Protein AF-A0AAW1M4C0-F1 (afdb_monomer_lite)

Radius of gyration: 44.55 Å; chains: 1; bounding box: 99×54×135 Å

Secondary structure (DSSP, 8-state):
-----------------PBPTTT--B-SS-EEPTTTS--EE-HHHHHHHHHTT----TTS---HHHHHH-PPP---TTSHHHHHHHHHHHHHHHHHHHHHHHHHHHHHHHHHHHHHHHHHHHHHHHHHHHHTTTS-S-TTTHHHHHHHHHHHHHHH--TTTTT--EEEEEE-TTS-EEEEESSHHHHHHHHHHHHHHHTTT-----PPPP-------S--GGG-S-HHHHHHTT--

Organism: Popillia japonica (NCBI:txid7064)

Foldseek 3Di:
DDDDDDDDDDPPDPCPFQAALQPRDGPPDFQAAPPPSRHGHHPVSVVVCVVVVDPADSVHDHHPVRVVPPDPPDDDPDPPVVVVVVVVVVSVVVVVVVVVVVVVVVVVVVVVVVVVVVVVVVVVVVVVVVCCVVDPDPPVVLVVLLVVVVVVCVVQPDCVVLVFAWDDWDQDPVRDIDTDGPDPVSLVSVQCSCCVRPVVPDHRDDDDDDPDDDDDPPDDVVVPPDPVVVVVVPDD

Structure (mmCIF, N/CA/C/O backbone):
data_AF-A0AAW1M4C0-F1
#
_entry.id   AF-A0AAW1M4C0-F1
#
loop_
_atom_site.group_PDB
_atom_site.id
_atom_site.type_symbol
_atom_site.label_atom_id
_atom_site.label_alt_id
_atom_site.label_comp_id
_atom_site.label_asym_id
_atom_site.label_entity_id
_atom_site.label_seq_id
_atom_site.pdbx_PDB_ins_code
_atom_site.Cartn_x
_atom_site.Cartn_y
_atom_site.Cartn_z
_atom_site.occupancy
_atom_site.B_iso_or_equiv
_atom_site.auth_seq_id
_atom_site.auth_comp_id
_atom_site.auth_asym_id
_atom_site.auth_atom_id
_atom_site.pdbx_PDB_model_num
ATOM 1 N N . MET A 1 1 ? 5.383 38.567 -94.532 1.00 38.31 1 MET A N 1
ATOM 2 C CA . MET A 1 1 ? 5.891 37.368 -95.229 1.00 38.31 1 MET A CA 1
ATOM 3 C C . MET A 1 1 ? 6.617 36.568 -94.164 1.00 38.31 1 MET A C 1
ATOM 5 O O . MET A 1 1 ? 7.569 37.098 -93.614 1.00 38.31 1 MET A O 1
ATOM 9 N N . ALA A 1 2 ? 5.883 35.632 -93.560 1.00 37.16 2 ALA A N 1
ATOM 10 C CA . ALA A 1 2 ? 6.002 34.185 -93.810 1.00 37.16 2 ALA A CA 1
ATOM 11 C C . ALA A 1 2 ? 7.264 33.658 -93.100 1.00 37.16 2 ALA A C 1
ATOM 13 O O . ALA A 1 2 ? 8.363 34.063 -93.455 1.00 37.16 2 ALA A O 1
ATOM 14 N N . ASP A 1 3 ? 7.123 33.115 -91.893 1.00 37.12 3 ASP A N 1
ATOM 15 C CA . ASP A 1 3 ? 6.777 31.716 -91.568 1.00 37.12 3 ASP A CA 1
ATOM 16 C C . ASP A 1 3 ? 7.898 30.709 -91.868 1.00 37.12 3 ASP A C 1
ATOM 18 O O . ASP A 1 3 ? 8.586 30.804 -92.878 1.00 37.12 3 ASP A O 1
ATOM 22 N N . GLU A 1 4 ? 7.962 29.731 -90.956 1.00 39.28 4 GLU A N 1
ATOM 23 C CA . GLU A 1 4 ? 8.577 28.395 -91.042 1.00 39.28 4 GLU A CA 1
ATOM 24 C C . GLU A 1 4 ? 9.890 28.115 -90.269 1.00 39.28 4 GLU A C 1
ATOM 26 O O . GLU A 1 4 ? 11.006 28.234 -90.762 1.00 39.28 4 GLU A O 1
ATOM 31 N N . SER A 1 5 ? 9.669 27.670 -89.018 1.00 40.16 5 SER A N 1
ATOM 32 C CA . SER A 1 5 ? 10.006 26.346 -88.436 1.00 40.16 5 SER A CA 1
ATOM 33 C C . SER A 1 5 ? 11.439 25.787 -88.401 1.00 40.16 5 SER A C 1
ATOM 35 O O . SER A 1 5 ? 12.123 25.669 -89.411 1.00 40.16 5 SER A O 1
ATOM 37 N N . GLY A 1 6 ? 11.800 25.244 -87.225 1.00 33.41 6 GLY A N 1
ATOM 38 C CA . GLY A 1 6 ? 12.870 24.250 -87.070 1.00 33.41 6 GLY A CA 1
ATOM 39 C C . GLY A 1 6 ? 13.240 23.934 -85.613 1.00 33.41 6 GLY A C 1
ATOM 40 O O . GLY A 1 6 ? 14.109 24.586 -85.047 1.00 33.41 6 GLY A O 1
ATOM 41 N N . ASP A 1 7 ? 12.574 22.934 -85.031 1.00 34.38 7 ASP A N 1
ATOM 42 C CA . ASP A 1 7 ? 12.712 22.393 -83.669 1.00 34.38 7 ASP A CA 1
ATOM 43 C C . ASP A 1 7 ? 14.063 21.723 -83.308 1.00 34.38 7 ASP A C 1
ATOM 45 O O . ASP A 1 7 ? 14.797 21.243 -84.168 1.00 34.38 7 ASP A O 1
ATOM 49 N N . SER A 1 8 ? 14.212 21.484 -81.989 1.00 40.19 8 SER A N 1
ATOM 50 C CA . SER A 1 8 ? 14.966 20.395 -81.311 1.00 40.19 8 SER A CA 1
ATOM 51 C C . SER A 1 8 ? 16.438 20.682 -80.945 1.00 40.19 8 SER A C 1
ATOM 53 O O . SER A 1 8 ? 17.212 21.157 -81.756 1.00 40.19 8 SER A O 1
ATOM 55 N N . ALA A 1 9 ? 16.958 20.388 -79.747 1.00 36.62 9 ALA A N 1
ATOM 56 C CA . ALA A 1 9 ? 16.564 19.373 -78.776 1.00 36.62 9 ALA A CA 1
ATOM 57 C C . ALA A 1 9 ? 16.891 19.803 -77.329 1.00 36.62 9 ALA A C 1
ATOM 59 O O . ALA A 1 9 ? 18.050 19.991 -76.952 1.00 36.62 9 ALA A O 1
ATOM 60 N N . GLY A 1 10 ? 15.859 19.888 -76.488 1.00 35.88 10 GLY A N 1
ATOM 61 C CA . GLY A 1 10 ? 16.009 19.834 -75.038 1.00 35.88 10 GLY A CA 1
ATOM 62 C C . GLY A 1 10 ? 16.382 18.410 -74.639 1.00 35.88 10 GLY A C 1
ATOM 63 O O . GLY A 1 10 ? 15.572 17.495 -74.751 1.00 35.88 10 GLY A O 1
ATOM 64 N N . SER A 1 11 ? 17.623 18.214 -74.201 1.00 37.31 11 SER A N 1
ATOM 65 C CA . SER A 1 11 ? 18.083 16.930 -73.682 1.00 37.31 11 SER A CA 1
ATOM 66 C C . SER A 1 11 ? 17.372 16.655 -72.353 1.00 37.31 11 SER A C 1
ATOM 68 O O . SER A 1 11 ? 17.691 17.250 -71.319 1.00 37.31 11 SER A O 1
ATOM 70 N N . ALA A 1 12 ? 16.360 15.787 -72.401 1.00 39.44 12 ALA A N 1
ATOM 71 C CA . ALA A 1 12 ? 15.738 15.188 -71.235 1.00 39.44 12 ALA A CA 1
ATOM 72 C C . ALA A 1 12 ? 16.829 14.461 -70.439 1.00 39.44 12 ALA A C 1
ATOM 74 O O . ALA A 1 12 ? 17.302 13.395 -70.826 1.00 39.44 12 ALA A O 1
ATOM 75 N N . LYS A 1 13 ? 17.281 15.065 -69.335 1.00 44.66 13 LYS A N 1
ATOM 76 C CA . LYS A 1 13 ? 18.098 14.351 -68.357 1.00 44.66 13 LYS A CA 1
ATOM 77 C C . LYS A 1 13 ? 17.192 13.311 -67.720 1.00 44.66 13 LYS A C 1
ATOM 79 O O . LYS A 1 13 ? 16.329 13.675 -66.926 1.00 44.66 13 LYS A O 1
ATOM 84 N N . ASP A 1 14 ? 17.406 12.054 -68.090 1.00 40.38 14 ASP A N 1
ATOM 85 C CA . ASP A 1 14 ? 16.887 10.870 -67.414 1.00 40.38 14 ASP A CA 1
ATOM 86 C C . ASP A 1 14 ? 17.092 11.013 -65.905 1.00 40.38 14 ASP A C 1
ATOM 88 O O . ASP A 1 14 ? 18.151 10.707 -65.349 1.00 40.38 14 ASP A O 1
ATOM 92 N N . ASN A 1 15 ? 16.070 11.518 -65.222 1.00 48.00 15 ASN A N 1
ATOM 93 C CA . ASN A 1 15 ? 16.056 11.633 -63.780 1.00 48.00 15 ASN A CA 1
ATOM 94 C C . ASN A 1 15 ? 15.634 10.262 -63.251 1.00 48.00 15 ASN A C 1
ATOM 96 O O . ASN A 1 15 ? 14.509 10.064 -62.805 1.00 48.00 15 ASN A O 1
ATOM 100 N N . LYS A 1 16 ? 16.525 9.274 -63.394 1.00 57.59 16 LYS A N 1
ATOM 101 C CA . LYS A 1 16 ? 16.379 7.999 -62.696 1.00 57.59 16 LYS A CA 1
ATOM 102 C C . LYS A 1 16 ? 16.459 8.327 -61.215 1.00 57.59 16 LYS A C 1
ATOM 104 O O . LYS A 1 16 ? 17.542 8.636 -60.709 1.00 57.59 16 LYS A O 1
ATOM 109 N N . ASP A 1 17 ? 15.302 8.345 -60.563 1.00 70.69 17 ASP A N 1
ATOM 110 C CA . ASP A 1 17 ? 15.186 8.601 -59.136 1.00 70.69 17 ASP A CA 1
ATOM 111 C C . ASP A 1 17 ? 16.166 7.691 -58.396 1.00 70.69 17 ASP A C 1
ATOM 113 O O . ASP A 1 17 ? 16.067 6.464 -58.427 1.00 70.69 17 ASP A O 1
ATOM 117 N N . LYS A 1 18 ? 17.175 8.299 -57.767 1.00 79.38 18 LYS A N 1
ATOM 118 C CA . LYS A 1 18 ? 18.135 7.551 -56.959 1.00 79.38 18 LYS A CA 1
ATOM 119 C C . LYS A 1 18 ? 17.393 7.045 -55.734 1.00 79.38 18 LYS A C 1
ATOM 121 O O . LYS A 1 18 ? 16.772 7.841 -55.034 1.00 79.38 18 LYS A O 1
ATOM 126 N N . LEU A 1 19 ? 17.454 5.747 -55.474 1.00 86.50 19 LEU A N 1
ATOM 127 C CA . LEU A 1 19 ? 16.880 5.158 -54.271 1.00 86.50 19 LEU A CA 1
ATOM 128 C C . LEU A 1 19 ? 17.917 5.158 -53.146 1.00 86.50 19 LEU A C 1
ATOM 130 O O . LEU A 1 19 ? 19.126 5.155 -53.380 1.00 86.50 19 LEU A O 1
ATOM 134 N N . CYS A 1 20 ? 17.431 5.222 -51.914 1.00 87.62 20 CYS A N 1
ATOM 135 C CA . CYS A 1 20 ? 18.250 5.080 -50.723 1.00 87.62 20 CYS A CA 1
ATOM 136 C C . CYS A 1 20 ? 18.641 3.612 -50.521 1.00 87.62 20 CYS A C 1
ATOM 138 O O . CYS A 1 20 ? 17.761 2.768 -50.400 1.00 87.62 20 CYS A O 1
ATOM 140 N N . ASP A 1 21 ? 19.935 3.327 -50.365 1.00 82.12 21 ASP A N 1
ATOM 141 C CA . ASP A 1 21 ? 20.460 1.963 -50.145 1.00 82.12 21 ASP A CA 1
ATOM 142 C C . ASP A 1 21 ? 19.936 1.279 -48.864 1.00 82.12 21 ASP A C 1
ATOM 144 O O . ASP A 1 21 ? 20.149 0.086 -48.668 1.00 82.12 21 ASP A O 1
ATOM 148 N N . PHE A 1 22 ? 19.314 2.033 -47.953 1.00 85.00 22 PHE A N 1
ATOM 149 C CA . PHE A 1 22 ? 18.865 1.523 -46.656 1.00 85.00 22 PHE A CA 1
ATOM 150 C C . PHE A 1 22 ? 17.355 1.297 -46.578 1.00 85.00 22 PHE A C 1
ATOM 152 O O . PHE A 1 22 ? 16.911 0.343 -45.954 1.00 85.00 22 PHE A O 1
ATOM 159 N N . CYS A 1 23 ? 16.563 2.201 -47.156 1.00 89.38 23 CYS A N 1
ATOM 160 C CA . CYS A 1 23 ? 15.102 2.152 -47.062 1.00 89.38 23 CYS A CA 1
ATOM 161 C C . CYS A 1 23 ? 14.405 2.043 -48.419 1.00 89.38 23 CYS A C 1
ATOM 163 O O . CYS A 1 23 ? 13.184 2.044 -48.452 1.00 89.38 23 CYS A O 1
ATOM 165 N N . GLU A 1 24 ? 15.160 2.014 -49.520 1.00 87.31 24 GLU A N 1
ATOM 166 C CA . GLU A 1 24 ? 14.665 1.863 -50.897 1.00 87.31 24 GLU A CA 1
ATOM 167 C C . GLU A 1 24 ? 13.705 2.973 -51.374 1.00 87.31 24 GLU A C 1
ATOM 169 O O . GLU A 1 24 ? 13.167 2.911 -52.474 1.00 87.31 24 GLU A O 1
ATOM 174 N N . TYR A 1 25 ? 13.540 4.051 -50.599 1.00 89.88 25 TYR A N 1
ATOM 175 C CA . TYR A 1 25 ? 12.752 5.224 -50.987 1.00 89.88 25 TYR A CA 1
ATOM 176 C C . TYR A 1 25 ? 13.561 6.247 -51.794 1.00 89.88 25 TYR A C 1
ATOM 178 O O . TYR A 1 25 ? 14.784 6.353 -51.662 1.00 89.88 25 TYR A O 1
ATOM 186 N N . ILE A 1 26 ? 12.845 7.073 -52.567 1.00 87.62 26 ILE A N 1
ATOM 187 C CA . ILE A 1 26 ? 13.402 8.143 -53.408 1.00 87.62 26 ILE A CA 1
ATOM 188 C C . ILE A 1 26 ? 14.291 9.092 -52.589 1.00 87.62 26 ILE A C 1
ATOM 190 O O . ILE A 1 26 ? 13.917 9.627 -51.537 1.00 87.62 26 ILE A O 1
ATOM 194 N N . LEU A 1 27 ? 15.490 9.342 -53.103 1.00 84.25 27 LEU A N 1
ATOM 195 C CA . LEU A 1 27 ? 16.530 10.133 -52.471 1.00 84.25 27 LEU A CA 1
ATOM 196 C C . LEU A 1 27 ? 16.739 11.446 -53.227 1.00 84.25 27 LEU A C 1
ATOM 198 O O . LEU A 1 27 ? 17.387 11.503 -54.268 1.00 84.25 27 LEU A O 1
ATOM 202 N N . ARG A 1 28 ? 16.219 12.539 -52.655 1.00 80.50 28 ARG A N 1
ATOM 203 C CA . ARG A 1 28 ? 16.419 13.899 -53.193 1.00 80.50 28 ARG A CA 1
ATOM 204 C C . ARG A 1 28 ? 17.776 14.489 -52.802 1.00 80.50 28 ARG A C 1
ATOM 206 O O . ARG A 1 28 ? 18.405 15.183 -53.594 1.00 80.50 28 ARG A O 1
ATOM 213 N N . LYS A 1 29 ? 18.218 14.231 -51.567 1.00 80.31 29 LYS A N 1
ATOM 214 C CA . LYS A 1 29 ? 19.529 14.604 -51.012 1.00 80.31 29 LYS A CA 1
ATOM 215 C C . LYS A 1 29 ? 19.942 13.549 -49.984 1.00 80.31 29 LYS A C 1
ATOM 217 O O . LYS A 1 29 ? 19.110 13.106 -49.193 1.00 80.31 29 LYS A O 1
ATOM 222 N N . GLY A 1 30 ? 21.211 13.161 -49.990 1.00 87.06 30 GLY A N 1
ATOM 223 C CA . GLY A 1 30 ? 21.737 12.129 -49.102 1.00 87.06 30 GLY A CA 1
ATOM 224 C C . GLY A 1 30 ? 23.260 12.120 -49.060 1.00 87.06 30 GLY A C 1
ATOM 225 O O . GLY A 1 30 ? 23.911 12.804 -49.852 1.00 87.06 30 GLY A O 1
ATOM 226 N N . GLN A 1 31 ? 23.809 11.351 -48.124 1.00 88.00 31 GLN A N 1
ATOM 227 C CA . GLN A 1 31 ? 25.244 11.123 -48.014 1.00 88.00 31 GLN A CA 1
ATOM 228 C C . GLN A 1 31 ? 25.667 10.130 -49.099 1.00 88.00 31 GLN A C 1
ATOM 230 O O . GLN A 1 31 ? 25.036 9.084 -49.257 1.00 88.00 31 GLN A O 1
ATOM 235 N N . LYS A 1 32 ? 26.718 10.466 -49.850 1.00 90.31 32 LYS A N 1
ATOM 236 C CA . LYS A 1 32 ? 27.290 9.594 -50.884 1.00 90.31 32 LYS A CA 1
ATOM 237 C C . LYS A 1 32 ? 28.347 8.681 -50.287 1.00 90.31 32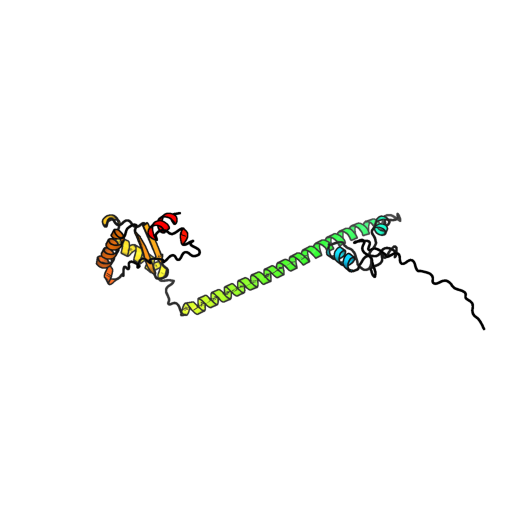 LYS A C 1
ATOM 239 O O . LYS A 1 32 ? 29.041 9.067 -49.347 1.00 90.31 32 LYS A O 1
ATOM 244 N N . CYS A 1 33 ? 28.488 7.495 -50.864 1.00 88.31 33 CYS A N 1
ATOM 245 C CA . CYS A 1 33 ? 29.549 6.575 -50.493 1.00 88.31 33 CYS A CA 1
ATOM 246 C C . CYS A 1 33 ? 30.898 7.204 -50.843 1.00 88.31 33 CYS A C 1
ATOM 248 O O . CYS A 1 33 ? 31.084 7.657 -51.970 1.00 88.31 33 CYS A O 1
ATOM 250 N N . VAL A 1 34 ? 31.840 7.199 -49.900 1.00 89.38 34 VAL A N 1
ATOM 251 C CA . VAL A 1 34 ? 33.175 7.780 -50.117 1.00 89.38 34 VAL A CA 1
ATOM 252 C C . VAL A 1 34 ? 33.965 7.027 -51.192 1.00 89.38 34 VAL A C 1
ATOM 254 O O . VAL A 1 34 ? 34.753 7.640 -51.901 1.00 89.38 34 VAL A O 1
ATOM 257 N N . GLN A 1 35 ? 33.725 5.721 -51.351 1.00 88.69 35 GLN A N 1
ATOM 258 C CA . GLN A 1 35 ? 34.449 4.885 -52.311 1.00 88.69 35 GLN A CA 1
ATOM 259 C C . GLN A 1 35 ? 33.909 5.015 -53.740 1.00 88.69 35 GLN A C 1
ATOM 261 O O . GLN A 1 35 ? 34.675 5.279 -54.659 1.00 88.69 35 GLN A O 1
ATOM 266 N N . CYS A 1 36 ? 32.606 4.799 -53.955 1.00 86.38 36 CYS A N 1
ATOM 267 C CA . CYS A 1 36 ? 32.050 4.800 -55.311 1.00 86.38 36 CYS A CA 1
ATOM 268 C C . CYS A 1 36 ? 31.420 6.133 -55.716 1.00 86.38 36 CYS A C 1
ATOM 270 O O . CYS A 1 36 ? 31.232 6.370 -56.902 1.00 86.38 36 CYS A O 1
ATOM 272 N N . GLY A 1 37 ? 31.013 6.987 -54.771 1.00 85.81 37 GLY A N 1
ATOM 273 C CA . GLY A 1 37 ? 30.284 8.232 -55.053 1.00 85.81 37 GLY A CA 1
ATOM 274 C C . GLY A 1 37 ? 28.896 8.057 -55.696 1.00 85.81 37 GLY A C 1
ATOM 275 O O . GLY A 1 37 ? 28.173 9.045 -55.862 1.00 85.81 37 GLY A O 1
ATOM 276 N N . VAL A 1 38 ? 28.515 6.825 -56.051 1.00 82.31 38 VAL A N 1
ATOM 277 C CA . VAL A 1 38 ? 27.274 6.477 -56.756 1.00 82.31 38 VAL A CA 1
ATOM 278 C C . VAL A 1 38 ? 26.150 6.207 -55.762 1.00 82.31 38 VAL A C 1
ATOM 280 O O . VAL A 1 38 ? 25.099 6.850 -55.834 1.00 82.31 38 VAL A O 1
ATOM 283 N N . ASN A 1 39 ? 26.390 5.310 -54.808 1.00 84.75 39 ASN A N 1
ATOM 284 C CA . ASN A 1 39 ? 25.391 4.909 -53.825 1.00 84.75 39 ASN A CA 1
ATOM 285 C C . ASN A 1 39 ? 25.150 6.012 -52.796 1.00 84.75 39 ASN A C 1
ATOM 287 O O . ASN A 1 39 ? 26.081 6.717 -52.388 1.00 84.75 39 ASN A O 1
ATOM 291 N N . CYS A 1 40 ? 23.891 6.153 -52.383 1.00 88.56 40 CYS A N 1
ATOM 292 C CA . CYS A 1 40 ? 23.438 7.237 -51.523 1.00 88.56 40 CYS A CA 1
ATOM 293 C C . CYS A 1 40 ? 22.505 6.724 -50.422 1.00 88.56 40 CYS A C 1
ATOM 295 O O . CYS A 1 40 ? 21.688 5.834 -50.644 1.00 88.56 40 CYS A O 1
ATOM 297 N N . ILE A 1 41 ? 22.579 7.348 -49.249 1.00 89.88 41 ILE A N 1
ATOM 298 C CA . ILE A 1 41 ? 21.692 7.071 -48.114 1.00 89.88 41 ILE A CA 1
ATOM 299 C C . ILE A 1 41 ? 21.094 8.376 -47.579 1.00 89.88 41 ILE A C 1
ATOM 301 O O . ILE A 1 41 ? 21.756 9.420 -47.577 1.00 89.88 41 ILE A O 1
ATOM 305 N N . HIS A 1 42 ? 19.833 8.368 -47.131 1.00 92.44 42 HIS A N 1
ATOM 306 C CA . HIS A 1 42 ? 19.269 9.545 -46.462 1.00 92.44 42 HIS A CA 1
ATOM 307 C C . HIS A 1 42 ? 20.056 9.838 -45.186 1.00 92.44 42 HIS A C 1
ATOM 309 O O . HIS A 1 42 ? 20.395 8.920 -44.442 1.00 92.44 42 HIS A O 1
ATOM 315 N N . ALA A 1 43 ? 20.252 11.119 -44.867 1.00 89.06 43 ALA A N 1
ATOM 316 C CA . ALA A 1 43 ? 20.882 11.511 -43.605 1.00 89.06 43 ALA A CA 1
ATOM 317 C C . ALA A 1 43 ? 20.166 10.882 -42.395 1.00 89.06 43 ALA A C 1
ATOM 319 O O . ALA A 1 43 ? 20.811 10.354 -41.505 1.00 89.06 43 ALA A O 1
ATOM 320 N N . LYS A 1 44 ? 18.826 10.825 -42.407 1.00 90.19 44 LYS A N 1
ATOM 321 C CA . LYS A 1 44 ? 18.048 10.179 -41.336 1.00 90.19 44 LYS A CA 1
ATOM 322 C C . LYS A 1 44 ? 18.292 8.669 -41.228 1.00 90.19 44 LYS A C 1
ATOM 324 O O . LYS A 1 44 ? 18.343 8.155 -40.117 1.00 90.19 44 LYS A O 1
ATOM 329 N N . CYS A 1 45 ? 18.446 7.968 -42.351 1.00 89.69 45 CYS A N 1
ATOM 330 C CA . CYS A 1 45 ? 18.737 6.532 -42.358 1.00 89.69 45 CYS A CA 1
ATOM 331 C C . CYS A 1 45 ? 20.159 6.256 -41.858 1.00 89.69 45 CYS A C 1
ATOM 333 O O . CYS A 1 45 ? 20.358 5.345 -41.061 1.00 89.69 45 CYS A O 1
ATOM 335 N N . LEU A 1 46 ? 21.125 7.092 -42.251 1.00 87.06 46 LEU A N 1
ATOM 336 C CA . LEU A 1 46 ? 22.485 7.040 -41.717 1.00 87.06 46 LEU A CA 1
ATOM 337 C C . LEU A 1 46 ? 22.494 7.292 -40.201 1.00 87.06 46 LEU A C 1
ATOM 339 O O . LEU A 1 46 ? 23.115 6.546 -39.455 1.00 87.06 46 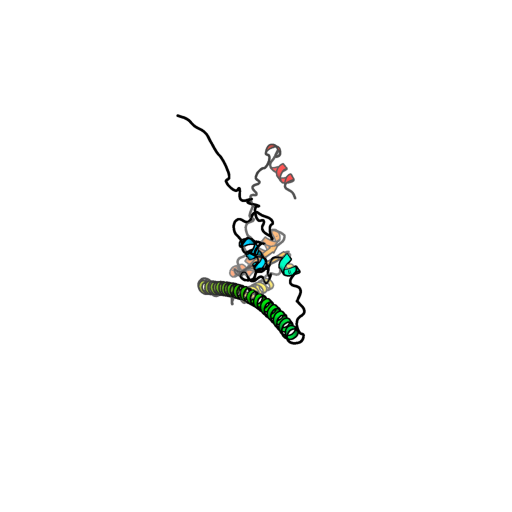LEU A O 1
ATOM 343 N N . ASP A 1 47 ? 21.745 8.287 -39.730 1.00 86.81 47 ASP A N 1
ATOM 344 C CA . ASP A 1 47 ? 21.634 8.623 -38.308 1.00 86.81 47 ASP A CA 1
ATOM 345 C C . ASP A 1 47 ? 20.995 7.500 -37.491 1.00 86.81 47 ASP A C 1
ATOM 347 O O . ASP A 1 47 ? 21.440 7.218 -36.378 1.00 86.81 47 ASP A O 1
ATOM 351 N N . ALA A 1 48 ? 19.962 6.857 -38.037 1.00 86.69 48 ALA A N 1
ATOM 352 C CA . ALA A 1 48 ? 19.333 5.696 -37.424 1.00 86.69 48 ALA A CA 1
ATOM 353 C C . ALA A 1 48 ? 20.314 4.520 -37.336 1.00 86.69 48 ALA A C 1
ATOM 355 O O . ALA A 1 48 ? 20.424 3.905 -36.279 1.00 86.69 48 ALA A O 1
ATOM 356 N N . ALA A 1 49 ? 21.084 4.261 -38.398 1.00 82.06 49 ALA A N 1
ATOM 357 C CA . ALA A 1 49 ? 22.096 3.210 -38.406 1.00 82.06 49 ALA A CA 1
ATOM 358 C C . ALA A 1 49 ? 23.209 3.465 -37.373 1.00 82.06 49 ALA A C 1
ATOM 360 O O . ALA A 1 49 ? 23.591 2.536 -36.664 1.00 82.06 49 ALA A O 1
ATOM 361 N N . VAL A 1 50 ? 23.672 4.715 -37.236 1.00 82.69 50 VAL A N 1
ATOM 362 C CA . VAL A 1 50 ? 24.661 5.122 -36.219 1.00 82.69 50 VAL A CA 1
ATOM 363 C C . VAL A 1 50 ? 24.097 4.971 -34.802 1.00 82.69 50 VAL A C 1
ATOM 365 O O . VAL A 1 50 ? 24.772 4.450 -33.918 1.00 82.69 50 VAL A O 1
ATOM 368 N N . LYS A 1 51 ? 22.844 5.388 -34.571 1.00 82.50 51 LYS A N 1
ATOM 369 C CA . LYS A 1 51 ? 22.175 5.242 -33.264 1.00 82.50 51 LYS A CA 1
ATOM 370 C C . LYS A 1 51 ? 21.918 3.786 -32.884 1.00 82.50 51 LYS A C 1
ATOM 372 O O . LYS A 1 51 ? 21.948 3.470 -31.701 1.00 82.50 51 LYS A O 1
ATOM 377 N N . ALA A 1 52 ? 21.694 2.914 -33.865 1.00 79.12 52 ALA A N 1
ATOM 378 C CA . ALA A 1 52 ? 21.516 1.477 -33.666 1.00 79.12 52 ALA A CA 1
ATOM 379 C C . ALA A 1 52 ? 22.824 0.736 -33.315 1.00 79.12 52 ALA A C 1
ATOM 381 O O . ALA A 1 52 ? 22.826 -0.488 -33.243 1.00 79.12 52 ALA A O 1
ATOM 382 N N . GLY A 1 53 ? 23.934 1.454 -33.101 1.00 66.19 53 GLY A N 1
ATOM 383 C CA . GLY A 1 53 ? 25.203 0.869 -32.671 1.00 66.19 53 GLY A CA 1
ATOM 384 C C . GLY A 1 53 ? 26.094 0.383 -33.813 1.00 66.19 53 GLY A C 1
ATOM 385 O O . GLY A 1 53 ? 27.146 -0.194 -33.546 1.00 66.19 53 GLY A O 1
ATOM 386 N N . ASN A 1 54 ? 25.737 0.643 -35.077 1.00 67.62 54 ASN A N 1
ATOM 387 C CA . ASN A 1 54 ? 26.676 0.409 -36.168 1.00 67.62 54 ASN A CA 1
ATOM 388 C C . ASN A 1 54 ? 27.789 1.462 -36.084 1.00 67.62 54 ASN A C 1
ATOM 390 O O . ASN A 1 54 ? 27.512 2.664 -36.088 1.00 67.62 54 ASN A O 1
ATOM 394 N N . VAL A 1 55 ? 29.047 1.016 -36.024 1.00 63.38 55 VAL A N 1
ATOM 395 C CA . VAL A 1 55 ? 30.247 1.872 -36.002 1.00 63.38 55 VAL A CA 1
ATOM 396 C C . VAL A 1 55 ? 30.461 2.482 -37.392 1.00 63.38 55 VAL A C 1
ATOM 398 O O . VAL A 1 55 ? 31.370 2.125 -38.132 1.00 63.38 55 VAL A O 1
ATOM 401 N N . ILE A 1 56 ? 29.562 3.376 -37.790 1.00 76.94 56 ILE A N 1
ATOM 402 C CA . ILE A 1 56 ? 29.603 4.059 -39.078 1.00 76.94 56 ILE A CA 1
ATOM 403 C C . ILE A 1 56 ? 30.013 5.506 -38.817 1.00 76.94 56 ILE A C 1
ATOM 405 O O . ILE A 1 56 ? 29.245 6.294 -38.267 1.00 76.94 56 ILE A O 1
ATOM 409 N N . ASP A 1 57 ? 31.223 5.881 -39.228 1.00 77.88 57 ASP A N 1
ATOM 410 C CA . ASP A 1 57 ? 31.607 7.291 -39.254 1.00 77.88 57 ASP A CA 1
ATOM 411 C C . ASP A 1 57 ? 30.872 7.988 -40.407 1.00 77.88 57 ASP A C 1
ATOM 413 O O . ASP A 1 57 ? 30.988 7.595 -41.573 1.00 77.88 57 ASP A O 1
ATOM 417 N N . ARG A 1 58 ? 30.126 9.053 -40.090 1.00 77.75 58 ARG A N 1
ATOM 418 C CA . ARG A 1 58 ? 29.393 9.855 -41.081 1.00 77.75 58 ARG A CA 1
ATOM 419 C C . ARG A 1 58 ? 30.297 10.371 -42.201 1.00 77.75 58 ARG A C 1
ATOM 421 O O . ARG A 1 58 ? 29.831 10.503 -43.331 1.00 77.75 58 ARG A O 1
ATOM 428 N N . LYS A 1 59 ? 31.562 10.677 -41.897 1.00 79.88 59 LYS A N 1
ATOM 429 C CA . LYS A 1 59 ? 32.530 11.201 -42.870 1.00 79.88 59 LYS A CA 1
ATOM 430 C C . LYS A 1 59 ? 33.084 10.119 -43.793 1.00 79.88 59 LYS A C 1
ATOM 432 O O . LYS A 1 59 ? 33.474 10.445 -44.908 1.00 79.88 59 LYS A O 1
ATOM 437 N N . PHE A 1 60 ? 33.077 8.859 -43.360 1.00 83.94 60 PHE A N 1
ATOM 438 C CA . PHE A 1 60 ? 33.711 7.738 -44.063 1.00 83.94 60 PHE A CA 1
ATOM 439 C C . PHE A 1 60 ? 32.726 6.629 -44.450 1.00 83.94 60 PHE A C 1
ATOM 441 O O . PHE A 1 60 ? 33.118 5.476 -44.622 1.00 83.94 60 PHE A O 1
ATOM 448 N N . TRP A 1 61 ? 31.442 6.959 -44.609 1.00 87.50 61 TRP A N 1
ATOM 449 C CA . TRP A 1 61 ? 30.430 5.972 -44.979 1.00 87.50 61 TRP A CA 1
ATOM 450 C C . TRP A 1 61 ? 30.751 5.287 -46.323 1.00 87.50 61 TRP A C 1
ATOM 452 O O . TRP A 1 61 ? 30.967 5.941 -47.352 1.00 87.50 61 TRP A O 1
ATOM 462 N N . LYS A 1 62 ? 30.737 3.948 -46.319 1.00 87.69 62 LYS A N 1
ATOM 463 C CA . LYS A 1 62 ? 30.867 3.087 -47.502 1.00 87.69 62 LYS A CA 1
ATOM 464 C C . LYS A 1 62 ? 29.569 2.304 -47.721 1.00 87.69 62 LYS A C 1
ATOM 466 O O . LYS A 1 62 ? 28.942 1.875 -46.756 1.00 87.69 62 LYS A O 1
ATOM 471 N N . CYS A 1 63 ? 29.152 2.123 -48.975 1.00 86.75 63 CYS A N 1
ATOM 472 C CA . CYS A 1 63 ? 27.980 1.305 -49.285 1.00 86.75 63 CYS A CA 1
ATOM 473 C C . CYS A 1 63 ? 28.293 -0.190 -49.138 1.00 86.75 63 CYS A C 1
ATOM 475 O O . CYS A 1 63 ? 29.456 -0.598 -49.160 1.00 86.75 63 CYS A O 1
ATOM 477 N N . LYS A 1 64 ? 27.245 -1.017 -49.039 1.00 82.69 64 LYS A N 1
ATOM 478 C CA . LYS A 1 64 ? 27.367 -2.468 -48.826 1.00 82.69 64 LYS A CA 1
ATOM 479 C C . LYS A 1 64 ? 28.239 -3.150 -49.886 1.00 82.69 64 LYS A C 1
ATOM 481 O O . LYS A 1 64 ? 29.074 -3.976 -49.538 1.00 82.69 64 LYS A O 1
ATOM 486 N N . ALA A 1 65 ? 28.092 -2.761 -51.154 1.00 83.62 65 ALA A N 1
ATOM 487 C CA . ALA A 1 65 ? 28.901 -3.294 -52.250 1.00 83.62 65 ALA A CA 1
ATOM 488 C C . ALA A 1 65 ? 30.389 -2.948 -52.084 1.00 83.62 65 ALA A C 1
ATOM 490 O O . ALA A 1 65 ? 31.232 -3.831 -52.170 1.00 83.62 65 ALA A O 1
ATOM 491 N N . CYS A 1 66 ? 30.710 -1.688 -51.767 1.00 84.50 66 CYS A N 1
ATOM 492 C CA . CYS A 1 66 ? 32.093 -1.255 -51.568 1.00 84.50 66 CYS A CA 1
ATOM 493 C C . CYS A 1 66 ? 32.751 -1.865 -50.326 1.00 84.50 66 CYS A C 1
ATOM 495 O O . CYS A 1 66 ? 33.964 -2.047 -50.334 1.00 84.50 66 CYS A O 1
ATOM 497 N N . ILE A 1 67 ? 31.974 -2.165 -49.280 1.00 81.62 67 ILE A N 1
ATOM 498 C CA . ILE A 1 67 ? 32.454 -2.897 -48.098 1.00 81.62 67 ILE A CA 1
ATOM 499 C C . ILE A 1 67 ? 32.757 -4.354 -48.467 1.00 81.62 67 ILE A C 1
ATOM 501 O O . ILE A 1 67 ? 33.797 -4.878 -48.086 1.00 81.62 67 ILE A O 1
ATOM 505 N N . ALA A 1 68 ? 31.882 -4.998 -49.244 1.00 79.88 68 ALA A N 1
ATOM 506 C CA . ALA A 1 68 ? 32.070 -6.385 -49.663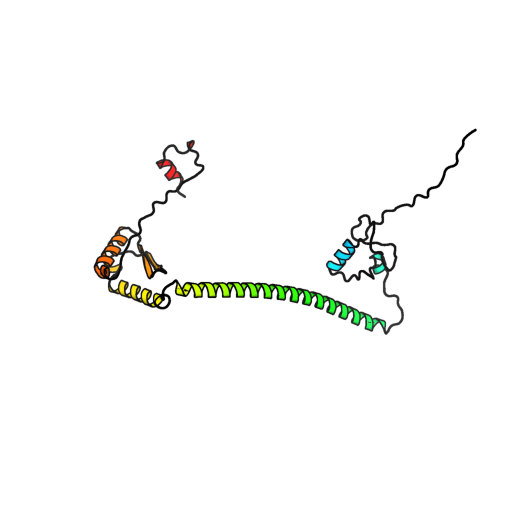 1.00 79.88 68 ALA A CA 1
ATOM 507 C C . ALA A 1 68 ? 33.261 -6.568 -50.621 1.00 79.88 68 ALA A C 1
ATOM 509 O O . ALA A 1 68 ? 33.898 -7.615 -50.614 1.00 79.88 68 ALA A O 1
ATOM 510 N N . THR A 1 69 ? 33.578 -5.558 -51.437 1.00 76.62 69 THR A N 1
ATOM 511 C CA . THR A 1 69 ? 34.727 -5.595 -52.357 1.00 76.62 69 THR A CA 1
ATOM 512 C C . THR A 1 69 ? 36.034 -5.133 -51.725 1.00 76.62 69 THR A C 1
ATOM 514 O O . THR A 1 69 ? 37.093 -5.372 -52.296 1.00 76.62 69 THR A O 1
ATOM 517 N N . SER A 1 70 ? 35.994 -4.467 -50.568 1.00 65.50 70 SER A N 1
ATOM 518 C CA . SER A 1 70 ? 37.202 -4.177 -49.795 1.00 65.50 70 SER A CA 1
ATOM 519 C C . SER A 1 70 ? 37.626 -5.416 -49.006 1.00 65.50 70 SER A C 1
ATOM 521 O O . SER A 1 70 ? 37.576 -5.418 -47.780 1.00 65.50 70 SER A O 1
ATOM 523 N N . SER A 1 71 ? 38.009 -6.476 -49.718 1.00 49.88 71 SER A N 1
ATOM 524 C CA . SER A 1 71 ? 38.885 -7.502 -49.150 1.00 49.88 71 SER A CA 1
ATOM 525 C C . SER A 1 71 ? 40.297 -6.913 -49.020 1.00 49.88 71 SER A C 1
ATOM 527 O O . SER A 1 71 ? 40.646 -6.032 -49.816 1.00 49.88 71 SER A O 1
ATOM 529 N N . PRO A 1 72 ? 41.117 -7.344 -48.045 1.00 50.50 72 PRO A N 1
ATOM 530 C CA . PRO A 1 72 ? 42.473 -6.836 -47.892 1.00 50.50 72 PRO A CA 1
ATOM 531 C C . PRO A 1 72 ? 43.268 -7.199 -49.148 1.00 50.50 72 PRO A C 1
ATOM 533 O O . PRO A 1 72 ? 43.422 -8.378 -49.461 1.00 50.50 72 PRO A O 1
ATOM 536 N N . LEU A 1 73 ? 43.737 -6.198 -49.897 1.00 44.31 73 LEU A N 1
ATOM 537 C CA . LEU A 1 73 ? 44.761 -6.447 -50.903 1.00 44.31 73 LEU A CA 1
ATOM 538 C C . LEU A 1 73 ? 46.012 -6.944 -50.173 1.00 44.31 73 LEU A C 1
ATOM 540 O O . LEU A 1 73 ? 46.507 -6.284 -49.261 1.00 44.31 73 LEU A O 1
ATOM 544 N N . GLU A 1 74 ? 46.506 -8.099 -50.602 1.00 50.12 74 GLU A N 1
ATOM 545 C CA . GLU A 1 74 ? 47.831 -8.613 -50.290 1.00 50.12 74 GLU A CA 1
ATOM 546 C C . GLU A 1 74 ? 48.895 -7.548 -50.614 1.00 50.12 74 GLU A C 1
ATOM 548 O O . GLU A 1 74 ? 49.164 -7.252 -51.778 1.00 50.12 74 GLU A O 1
ATOM 553 N N . SER A 1 75 ? 49.524 -6.964 -49.593 1.00 43.56 75 SER A N 1
ATOM 554 C CA . SER A 1 75 ? 50.838 -6.332 -49.737 1.00 43.56 75 SER A CA 1
ATOM 555 C C . SER A 1 75 ? 51.602 -6.399 -48.415 1.00 43.56 75 SER A C 1
ATOM 557 O O . SER A 1 75 ? 51.184 -5.795 -47.430 1.00 43.56 75 SER A O 1
ATOM 559 N N . SER A 1 76 ? 52.707 -7.150 -48.434 1.00 41.16 76 SER A N 1
ATOM 560 C CA . SER A 1 76 ? 53.781 -7.230 -47.429 1.00 41.16 76 SER A CA 1
ATOM 561 C C . SER A 1 76 ? 53.351 -7.405 -45.963 1.00 41.16 76 SER A C 1
ATOM 563 O O . SER A 1 76 ? 53.198 -6.450 -45.206 1.00 41.16 76 SER A O 1
ATOM 565 N N . THR A 1 77 ? 53.256 -8.675 -45.570 1.00 49.12 77 THR A N 1
ATOM 566 C CA . THR A 1 77 ? 53.481 -9.209 -44.216 1.00 49.12 77 THR A CA 1
ATOM 567 C C . THR A 1 77 ? 54.771 -8.599 -43.645 1.00 49.12 77 THR A C 1
ATOM 569 O O . THR A 1 77 ? 55.829 -8.799 -44.229 1.00 49.12 77 THR A O 1
ATOM 572 N N . GLU A 1 78 ? 54.760 -7.709 -42.654 1.00 45.97 78 GLU A N 1
ATOM 573 C CA . GLU A 1 78 ? 54.663 -8.030 -41.219 1.00 45.97 78 GLU A CA 1
ATOM 574 C C . GLU A 1 78 ? 54.065 -6.870 -40.384 1.00 45.97 78 GLU A C 1
ATOM 576 O O . GLU A 1 78 ? 53.794 -7.039 -39.200 1.00 45.97 78 GLU A O 1
ATOM 581 N N . GLU A 1 79 ? 53.791 -5.704 -40.981 1.00 47.62 79 GLU A N 1
ATOM 582 C CA . GLU A 1 79 ? 53.280 -4.529 -40.246 1.00 47.62 79 GLU A CA 1
ATOM 583 C C . GLU A 1 79 ? 51.743 -4.478 -40.146 1.00 47.62 79 GLU A C 1
ATOM 585 O O . GLU A 1 79 ? 51.200 -3.809 -39.270 1.00 47.62 79 GLU A O 1
ATOM 590 N N . ALA A 1 80 ? 51.014 -5.204 -41.001 1.00 44.44 80 ALA A N 1
ATOM 591 C CA . ALA A 1 80 ? 49.548 -5.148 -41.043 1.00 44.44 80 ALA A CA 1
ATOM 592 C C . ALA A 1 80 ? 48.857 -5.936 -39.911 1.00 44.44 80 ALA A C 1
ATOM 594 O O . ALA A 1 80 ? 47.770 -5.553 -39.478 1.00 44.44 80 ALA A O 1
ATOM 595 N N . THR A 1 81 ? 49.479 -7.002 -39.399 1.00 43.91 81 THR A N 1
ATOM 596 C CA . THR A 1 81 ? 48.914 -7.819 -38.309 1.00 43.91 81 THR A CA 1
ATOM 597 C C . THR A 1 81 ? 48.906 -7.053 -36.985 1.00 43.91 81 THR A C 1
ATOM 599 O O . THR A 1 81 ? 47.943 -7.136 -36.235 1.00 43.91 81 THR A O 1
ATOM 602 N N . ILE A 1 82 ? 49.920 -6.211 -36.750 1.00 47.28 82 ILE A N 1
ATOM 603 C CA . ILE A 1 82 ? 50.024 -5.384 -35.537 1.00 47.28 82 ILE A CA 1
ATOM 604 C C . ILE A 1 82 ? 48.918 -4.318 -35.495 1.00 47.28 82 ILE A C 1
ATOM 606 O O . ILE A 1 82 ? 48.483 -3.941 -34.418 1.00 47.28 82 ILE A O 1
ATOM 610 N N . VAL A 1 83 ? 48.426 -3.839 -36.645 1.00 48.72 83 VAL A N 1
ATOM 611 C CA . VAL A 1 83 ? 47.412 -2.768 -36.699 1.00 48.72 83 VAL A CA 1
ATOM 612 C C . VAL A 1 83 ? 45.983 -3.299 -36.531 1.00 48.72 83 VAL A C 1
ATOM 614 O O . VAL A 1 83 ? 45.122 -2.565 -36.047 1.00 48.72 83 VAL A O 1
ATOM 617 N N . LEU A 1 84 ? 45.708 -4.548 -36.923 1.00 46.72 84 LEU A N 1
ATOM 618 C CA . LEU A 1 84 ? 44.368 -5.139 -36.819 1.00 46.72 84 LEU A CA 1
ATOM 619 C C . LEU A 1 84 ? 44.008 -5.510 -35.375 1.00 46.72 84 LEU A C 1
ATOM 621 O O . LEU A 1 84 ? 42.933 -5.108 -34.928 1.00 46.72 84 LEU A O 1
ATOM 625 N N . ASP A 1 85 ? 44.924 -6.139 -34.633 1.00 46.28 85 ASP A N 1
ATOM 626 C CA . ASP A 1 85 ? 44.732 -6.434 -33.201 1.00 46.28 85 ASP A CA 1
ATOM 627 C C . ASP A 1 85 ? 44.528 -5.126 -32.404 1.00 46.28 85 ASP A C 1
ATOM 629 O O . ASP A 1 85 ? 43.581 -4.970 -31.633 1.00 46.28 85 ASP A O 1
ATOM 633 N N . ASP A 1 86 ? 45.316 -4.097 -32.728 1.00 51.00 86 ASP A N 1
ATOM 634 C CA . ASP A 1 86 ? 45.225 -2.752 -32.151 1.00 51.00 86 ASP A CA 1
ATOM 635 C C . ASP A 1 86 ? 43.910 -2.011 -32.466 1.00 51.00 86 ASP A C 1
ATOM 637 O O . ASP A 1 86 ? 43.556 -1.040 -31.784 1.00 51.00 86 ASP A O 1
ATOM 641 N N . MET A 1 87 ? 43.229 -2.362 -33.562 1.00 53.38 87 MET A N 1
ATOM 642 C CA . MET A 1 87 ? 41.943 -1.774 -33.955 1.00 53.38 87 MET A CA 1
ATOM 643 C C . MET A 1 87 ? 40.757 -2.519 -33.344 1.00 53.38 87 MET A C 1
ATOM 645 O O . MET A 1 87 ? 39.758 -1.867 -33.019 1.00 53.38 87 MET A O 1
ATOM 649 N N . GLU A 1 88 ? 40.860 -3.836 -33.175 1.00 55.53 88 GLU A N 1
ATOM 650 C CA . GLU A 1 88 ? 39.849 -4.661 -32.511 1.00 55.53 88 GLU A CA 1
ATOM 651 C C . GLU A 1 88 ? 39.784 -4.322 -31.012 1.00 55.53 88 GLU A C 1
ATOM 653 O O . GLU A 1 88 ? 38.714 -3.955 -30.517 1.00 55.53 88 GLU A O 1
ATOM 658 N N . ASP A 1 89 ? 40.941 -4.192 -30.354 1.00 59.56 89 ASP A N 1
ATOM 659 C CA . ASP A 1 89 ? 41.048 -3.723 -28.965 1.00 59.56 89 ASP A CA 1
ATOM 660 C C . ASP A 1 89 ? 40.472 -2.308 -28.782 1.00 59.56 89 ASP A C 1
ATOM 662 O O . ASP A 1 89 ? 39.715 -2.020 -27.849 1.00 59.56 89 ASP A O 1
ATOM 666 N N . LYS A 1 90 ? 40.747 -1.389 -29.718 1.00 63.97 90 LYS A N 1
ATOM 667 C CA . LYS A 1 90 ? 40.161 -0.033 -29.694 1.00 63.97 90 LYS A CA 1
ATOM 668 C C . LYS A 1 90 ? 38.648 -0.045 -29.931 1.00 63.97 90 LYS A C 1
ATOM 670 O O . LYS A 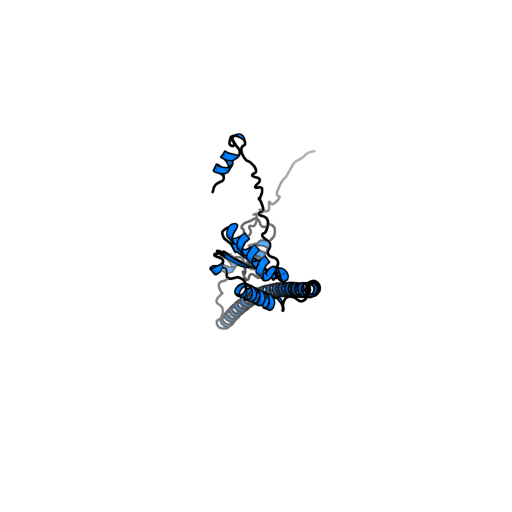1 90 ? 37.966 0.889 -29.494 1.00 63.97 90 LYS A O 1
ATOM 675 N N . CYS A 1 91 ? 38.111 -1.043 -30.633 1.00 66.50 91 CYS A N 1
ATOM 676 C CA . CYS A 1 91 ? 36.675 -1.202 -30.851 1.00 66.50 91 CYS A CA 1
ATOM 677 C C . CYS A 1 91 ? 35.976 -1.675 -29.571 1.00 66.50 91 CYS A C 1
ATOM 679 O O . CYS A 1 91 ? 34.963 -1.087 -29.173 1.00 66.50 91 CYS A O 1
ATOM 681 N N . ASP A 1 92 ? 36.558 -2.653 -28.882 1.00 75.62 92 ASP A N 1
ATOM 682 C CA . ASP A 1 92 ? 36.011 -3.182 -27.636 1.00 75.62 92 ASP A CA 1
ATOM 683 C C . ASP A 1 92 ? 36.090 -2.160 -26.498 1.00 75.62 92 ASP A C 1
ATOM 685 O O . ASP A 1 92 ? 35.078 -1.906 -25.839 1.00 75.62 92 ASP A O 1
ATOM 689 N N . VAL A 1 93 ? 37.201 -1.424 -26.376 1.00 77.31 93 VAL A N 1
ATOM 690 C CA . VAL A 1 93 ? 37.321 -0.302 -25.424 1.00 77.31 93 VAL A CA 1
ATOM 691 C C . VAL A 1 93 ? 36.284 0.793 -25.703 1.00 77.31 93 VAL A C 1
ATOM 693 O O . VAL A 1 93 ? 35.744 1.413 -24.780 1.00 77.31 93 VAL A O 1
ATOM 696 N N . ARG A 1 94 ? 35.958 1.064 -26.976 1.00 77.31 94 ARG A N 1
ATOM 697 C CA . ARG A 1 94 ? 34.897 2.025 -27.331 1.00 77.31 94 ARG A CA 1
ATOM 698 C C . ARG A 1 94 ? 33.516 1.508 -26.947 1.00 77.31 94 ARG A C 1
ATOM 700 O O . ARG A 1 94 ? 32.718 2.290 -26.427 1.00 77.31 94 ARG A O 1
ATOM 707 N N . ARG A 1 95 ? 33.228 0.227 -27.189 1.00 79.81 95 ARG A N 1
ATOM 708 C CA . ARG A 1 95 ? 31.956 -0.404 -26.808 1.00 79.81 95 ARG A CA 1
ATOM 709 C C . ARG A 1 95 ? 31.776 -0.373 -25.292 1.00 79.81 95 ARG A C 1
ATOM 711 O O . ARG A 1 95 ? 30.728 0.059 -24.815 1.00 79.81 95 ARG A O 1
ATOM 718 N N . GLU A 1 96 ? 32.813 -0.735 -24.546 1.00 86.81 96 GLU A N 1
ATOM 719 C CA . GLU A 1 96 ? 32.828 -0.677 -23.087 1.00 86.81 96 GLU A CA 1
ATOM 720 C C . GLU A 1 96 ? 32.608 0.752 -22.574 1.00 86.81 96 GLU A C 1
ATOM 722 O O . GLU A 1 96 ? 31.739 0.980 -21.735 1.00 86.81 96 GLU A O 1
ATOM 727 N N . ASN A 1 97 ? 33.275 1.753 -23.158 1.00 83.44 97 ASN A N 1
ATOM 728 C CA . ASN A 1 97 ? 33.046 3.161 -22.821 1.00 83.44 97 ASN A CA 1
ATOM 729 C C . ASN A 1 97 ? 31.590 3.609 -23.031 1.00 83.44 97 ASN A C 1
ATOM 731 O O . ASN A 1 97 ? 31.067 4.412 -22.256 1.00 83.44 97 ASN A O 1
ATOM 735 N N . VAL A 1 98 ? 30.921 3.125 -24.082 1.00 89.31 98 VAL A N 1
ATOM 736 C CA . VAL A 1 98 ? 29.501 3.425 -24.328 1.00 89.31 98 VAL A CA 1
ATOM 737 C C . VAL A 1 98 ? 28.609 2.762 -23.275 1.00 89.31 98 VAL A C 1
ATOM 739 O O . VAL A 1 98 ? 27.683 3.405 -22.766 1.00 89.31 98 VAL A O 1
ATOM 742 N N . MET A 1 99 ? 28.901 1.514 -22.899 1.00 90.88 99 MET A N 1
ATOM 743 C CA . MET A 1 99 ? 28.174 0.822 -21.830 1.00 90.88 99 MET A CA 1
ATOM 744 C C . MET A 1 99 ? 28.359 1.526 -20.484 1.00 90.88 99 MET A C 1
ATOM 746 O O . MET A 1 99 ? 27.370 1.849 -19.827 1.00 90.88 99 MET A O 1
ATOM 750 N N . LEU A 1 100 ? 29.597 1.869 -20.121 1.00 94.06 100 LEU A N 1
ATOM 751 C CA . LEU A 1 100 ? 29.916 2.585 -18.885 1.00 94.06 100 LEU A CA 1
ATOM 752 C C . LEU A 1 100 ? 29.231 3.953 -18.828 1.00 94.06 100 LEU A C 1
ATOM 754 O O . LEU A 1 100 ? 28.649 4.306 -17.807 1.00 94.06 100 LEU A O 1
ATOM 758 N N . LYS A 1 101 ? 29.203 4.709 -19.933 1.00 92.44 101 LYS A N 1
ATOM 759 C CA . LYS A 1 101 ? 28.455 5.978 -20.003 1.00 92.44 101 LYS A CA 1
ATOM 760 C C . LYS A 1 101 ? 26.957 5.784 -19.778 1.00 92.44 101 LYS A C 1
ATOM 762 O O . LYS A 1 101 ? 26.336 6.586 -19.081 1.00 92.44 101 LYS A O 1
ATOM 767 N N . THR A 1 102 ? 26.383 4.723 -20.340 1.00 93.12 102 THR A N 1
ATOM 768 C CA . THR A 1 102 ? 24.974 4.368 -20.115 1.00 93.12 102 THR A CA 1
ATOM 769 C C . THR A 1 102 ? 24.726 4.029 -18.646 1.00 93.12 102 THR A C 1
ATOM 771 O O . THR A 1 102 ? 23.784 4.548 -18.048 1.00 93.12 102 THR A O 1
ATOM 774 N N . GLN A 1 103 ? 25.602 3.224 -18.043 1.00 95.00 103 GLN A N 1
ATOM 775 C CA . GLN A 1 103 ? 25.513 2.826 -16.641 1.00 95.00 103 GLN A CA 1
ATOM 776 C C . GLN A 1 103 ? 25.651 4.025 -15.695 1.00 95.00 103 GLN A C 1
ATOM 778 O O . GLN A 1 103 ? 24.843 4.168 -14.781 1.00 95.00 103 GLN A O 1
ATOM 783 N N . ILE A 1 104 ? 26.592 4.938 -15.956 1.00 96.06 104 ILE A N 1
ATOM 784 C CA . ILE A 1 104 ? 26.727 6.210 -15.227 1.00 96.06 104 ILE A CA 1
ATOM 785 C C . ILE A 1 104 ? 25.435 7.029 -15.335 1.00 96.06 104 ILE A C 1
ATOM 787 O O . ILE A 1 104 ? 24.953 7.566 -14.341 1.00 96.06 104 ILE A O 1
ATOM 791 N N . GLY A 1 105 ? 24.830 7.093 -16.525 1.00 94.50 105 GLY A N 1
ATOM 792 C CA . GLY A 1 105 ? 23.551 7.773 -16.728 1.00 94.50 105 GLY A CA 1
ATOM 793 C C . GLY A 1 105 ? 22.408 7.182 -15.895 1.00 94.50 105 GLY A C 1
ATOM 794 O O . GLY A 1 105 ? 21.602 7.932 -15.348 1.00 94.50 105 GLY A O 1
ATOM 795 N N . LEU A 1 106 ? 22.342 5.854 -15.771 1.00 96.56 106 LEU A N 1
ATOM 796 C CA . LEU A 1 106 ? 21.354 5.169 -14.930 1.00 96.56 106 LEU A CA 1
ATOM 797 C C . LEU A 1 106 ? 21.618 5.391 -13.437 1.00 96.56 106 LEU A C 1
ATOM 799 O O . LEU A 1 106 ? 20.686 5.700 -12.699 1.00 96.56 106 LEU A O 1
ATOM 803 N N . LEU A 1 107 ? 22.878 5.301 -13.005 1.00 97.19 107 LEU A N 1
ATOM 804 C CA . LEU A 1 107 ? 23.270 5.560 -11.619 1.00 97.19 107 LEU A CA 1
ATOM 805 C C . LEU A 1 107 ? 22.930 6.992 -11.198 1.00 97.19 107 LEU A C 1
ATOM 807 O O . LEU A 1 107 ? 22.358 7.190 -10.133 1.00 97.19 107 LEU A O 1
ATOM 811 N N . ASN A 1 108 ? 23.182 7.982 -12.057 1.00 96.44 108 ASN A N 1
ATOM 812 C CA . ASN A 1 108 ? 22.818 9.372 -11.777 1.00 96.44 108 ASN A CA 1
ATOM 813 C C . ASN A 1 108 ? 21.303 9.562 -11.623 1.00 96.44 108 ASN A C 1
ATOM 815 O O . ASN A 1 108 ? 20.871 10.312 -10.752 1.00 96.44 108 ASN A O 1
ATOM 819 N N . LYS A 1 109 ? 20.480 8.869 -12.423 1.00 96.69 109 LYS A N 1
ATOM 820 C CA . LYS A 1 109 ? 19.017 8.894 -12.246 1.00 96.69 109 LYS A CA 1
ATOM 821 C C . LYS A 1 109 ? 18.604 8.305 -10.898 1.00 96.69 109 LYS A C 1
ATOM 823 O O . LYS A 1 109 ? 17.794 8.909 -10.205 1.00 96.69 109 LYS A O 1
ATOM 828 N N . LEU A 1 110 ? 19.200 7.176 -10.512 1.00 97.25 110 LEU A N 1
ATOM 829 C CA . LEU A 1 110 ? 18.916 6.530 -9.231 1.00 97.25 110 LEU A CA 1
ATOM 830 C C . LEU A 1 110 ? 19.332 7.409 -8.041 1.00 97.25 110 LEU A C 1
ATOM 832 O O . LEU A 1 110 ? 18.612 7.478 -7.050 1.00 97.25 110 LEU A O 1
ATOM 836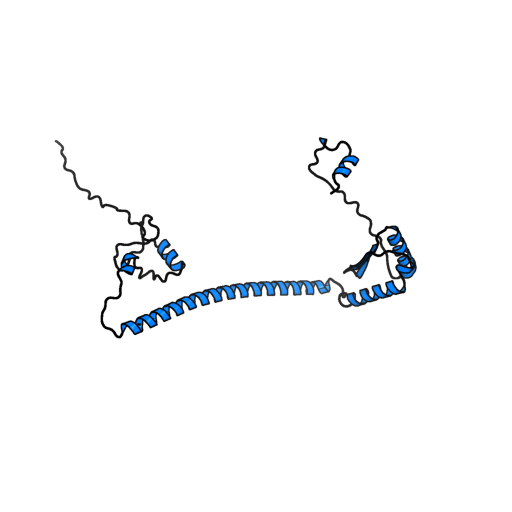 N N . ILE A 1 111 ? 20.462 8.116 -8.150 1.00 97.75 111 ILE A N 1
ATOM 837 C CA . ILE A 1 111 ? 20.906 9.092 -7.143 1.00 97.75 111 ILE A CA 1
ATOM 838 C C . ILE A 1 111 ? 19.858 10.196 -6.977 1.00 97.75 111 ILE A C 1
ATOM 840 O O . ILE A 1 111 ? 19.448 10.467 -5.853 1.00 97.75 111 ILE A O 1
ATOM 844 N N . ILE A 1 112 ? 19.360 10.771 -8.076 1.00 97.12 112 ILE A N 1
ATOM 845 C CA . ILE A 1 112 ? 18.319 11.811 -8.034 1.00 97.12 112 ILE A CA 1
ATOM 846 C C . ILE A 1 112 ? 17.031 11.280 -7.380 1.00 97.12 112 ILE A C 1
ATOM 848 O O . ILE A 1 112 ? 16.412 11.964 -6.564 1.00 97.12 112 ILE A O 1
ATOM 852 N N . GLU A 1 113 ? 16.612 10.056 -7.707 1.00 95.44 113 GLU A N 1
ATOM 853 C CA . GLU A 1 113 ? 15.442 9.425 -7.081 1.00 95.44 113 GLU A CA 1
ATOM 854 C C . GLU A 1 113 ? 15.641 9.216 -5.573 1.00 95.44 113 GLU A C 1
ATOM 856 O O . GLU A 1 113 ? 14.754 9.548 -4.784 1.00 95.44 113 GLU A O 1
ATOM 861 N N . LEU A 1 114 ? 16.816 8.741 -5.154 1.00 97.62 114 LEU A N 1
ATOM 862 C CA . LEU A 1 114 ? 17.170 8.578 -3.742 1.00 97.62 114 LEU A CA 1
ATOM 863 C C . LEU A 1 114 ? 17.211 9.915 -2.995 1.00 97.62 114 LEU A C 1
ATOM 865 O O . LEU A 1 114 ? 16.725 10.004 -1.867 1.00 97.62 114 LEU A O 1
ATOM 869 N N . GLU A 1 115 ? 17.750 10.967 -3.609 1.00 96.69 115 GLU A N 1
ATOM 870 C CA . GLU A 1 115 ? 17.747 12.320 -3.046 1.00 96.69 115 GLU A CA 1
ATOM 871 C C . GLU A 1 115 ? 16.320 12.837 -2.833 1.00 96.69 115 GLU A C 1
ATOM 873 O O . GLU A 1 115 ? 16.020 13.389 -1.770 1.00 96.69 115 GLU A O 1
ATOM 878 N N . ASN A 1 116 ? 15.417 12.589 -3.787 1.00 96.62 116 ASN A N 1
ATOM 879 C CA . ASN A 1 116 ? 14.002 12.940 -3.668 1.00 96.62 116 ASN A CA 1
ATOM 880 C C . ASN A 1 116 ? 13.307 12.163 -2.543 1.00 96.62 116 ASN A C 1
ATOM 882 O O . ASN A 1 116 ? 12.584 12.759 -1.743 1.00 96.62 116 ASN A O 1
ATOM 886 N N . VAL A 1 117 ? 13.550 10.852 -2.431 1.00 96.19 117 VAL A N 1
ATOM 887 C CA . VAL A 1 117 ? 13.004 10.033 -1.335 1.00 96.19 117 VAL A CA 1
ATOM 888 C C . VAL A 1 117 ? 13.518 10.526 0.018 1.00 96.19 117 VAL A C 1
ATOM 890 O O . VAL A 1 117 ? 12.725 10.725 0.937 1.00 96.19 117 VAL A O 1
ATOM 893 N N . ASN A 1 118 ? 14.817 10.805 0.135 1.00 96.69 118 ASN A N 1
ATOM 894 C CA . ASN A 1 118 ? 15.411 11.356 1.354 1.00 96.69 118 ASN A CA 1
ATOM 895 C C . ASN A 1 118 ? 14.854 12.742 1.700 1.00 96.69 118 ASN A C 1
ATOM 897 O O . ASN A 1 118 ? 14.701 13.077 2.876 1.00 96.69 118 ASN A O 1
ATOM 901 N N . LYS A 1 119 ? 14.554 13.573 0.697 1.00 96.94 119 LYS A N 1
ATOM 902 C CA . LYS A 1 119 ? 13.894 14.866 0.902 1.00 96.94 119 LYS A CA 1
ATOM 903 C C . LYS A 1 119 ? 12.490 14.677 1.479 1.00 96.94 119 LYS A C 1
ATOM 905 O O . LYS A 1 119 ? 12.197 15.247 2.524 1.00 96.94 119 LYS A O 1
ATOM 910 N N . LEU A 1 120 ? 11.670 13.819 0.870 1.00 95.38 120 LEU A N 1
ATOM 911 C CA . LEU A 1 120 ? 10.317 13.516 1.352 1.00 95.38 120 LEU A CA 1
ATOM 912 C C . LEU A 1 120 ? 10.324 12.905 2.760 1.00 95.38 120 LEU A C 1
ATOM 914 O O . LEU A 1 120 ? 9.468 13.221 3.584 1.00 95.38 120 LEU A O 1
ATOM 918 N N . GLN A 1 121 ? 11.296 12.041 3.063 1.00 94.50 121 GLN A N 1
ATOM 919 C CA . GLN A 1 121 ? 11.458 11.483 4.406 1.00 94.50 121 GLN A CA 1
ATOM 920 C C . GLN A 1 121 ? 11.806 12.559 5.436 1.00 94.50 121 GLN A C 1
ATOM 922 O O . GLN A 1 121 ? 11.215 12.561 6.514 1.00 94.50 121 GLN A O 1
ATOM 927 N N . ARG A 1 122 ? 12.705 13.496 5.107 1.00 95.62 122 ARG A N 1
ATOM 928 C CA . ARG A 1 122 ? 13.019 14.639 5.977 1.00 95.62 122 ARG A CA 1
ATOM 929 C C . ARG A 1 122 ? 11.805 15.537 6.196 1.00 95.62 122 ARG A C 1
ATOM 931 O O . ARG A 1 122 ? 11.474 15.812 7.341 1.00 95.62 122 ARG A O 1
ATOM 938 N N . GLU A 1 123 ? 11.080 15.889 5.135 1.00 93.62 123 GLU A N 1
ATOM 939 C CA . GLU A 1 123 ? 9.836 16.668 5.233 1.00 93.62 123 GLU A CA 1
ATOM 940 C C . GLU A 1 123 ? 8.786 15.964 6.111 1.00 93.62 123 GLU A C 1
ATOM 942 O O . GLU A 1 123 ? 8.112 16.607 6.918 1.00 93.62 123 GLU A O 1
ATOM 947 N N . LYS A 1 124 ? 8.672 14.631 6.012 1.00 92.75 124 LYS A N 1
ATOM 948 C CA . LYS A 1 124 ? 7.797 13.825 6.874 1.00 92.75 124 LYS A CA 1
ATOM 949 C C . LYS A 1 124 ? 8.244 13.853 8.336 1.00 92.75 124 LYS A C 1
ATOM 951 O O . LYS A 1 124 ? 7.391 13.968 9.212 1.00 92.75 124 LYS A O 1
ATOM 956 N N . ILE A 1 125 ? 9.544 13.736 8.608 1.00 93.81 125 ILE A N 1
ATOM 957 C CA . ILE A 1 125 ? 10.088 13.833 9.971 1.00 93.81 125 ILE A CA 1
ATOM 958 C C . ILE A 1 125 ? 9.794 15.221 10.542 1.00 93.81 125 ILE A C 1
ATOM 960 O O . ILE A 1 1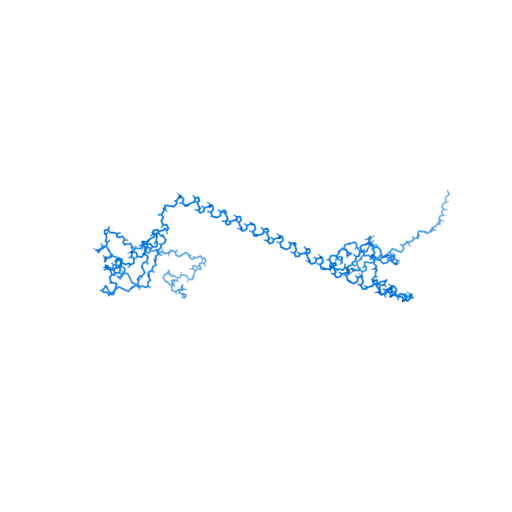25 ? 9.194 15.311 11.606 1.00 93.81 125 ILE A O 1
ATOM 964 N N . GLU A 1 126 ? 10.095 16.290 9.805 1.00 92.94 126 GLU A N 1
ATOM 965 C CA . GLU A 1 126 ? 9.816 17.668 10.226 1.00 92.94 126 GLU A CA 1
ATOM 966 C C . GLU A 1 126 ? 8.320 17.930 10.438 1.00 92.94 126 GLU A C 1
ATOM 968 O O . GLU A 1 126 ? 7.934 18.692 11.322 1.00 92.94 126 GLU A O 1
ATOM 973 N N . TYR A 1 127 ? 7.448 17.336 9.621 1.00 90.44 127 TYR A N 1
ATOM 974 C CA . TYR A 1 127 ? 5.999 17.396 9.818 1.00 90.44 127 TYR A CA 1
ATOM 975 C C . TYR A 1 127 ? 5.588 16.714 11.128 1.00 90.44 127 TYR A C 1
ATOM 977 O O . TYR A 1 127 ? 4.863 17.303 11.928 1.00 90.44 127 TYR A O 1
ATOM 985 N N . LEU A 1 128 ? 6.092 15.502 11.380 1.00 86.81 128 LEU A N 1
ATOM 986 C CA . LEU A 1 128 ? 5.829 14.770 12.619 1.00 86.81 128 LEU A CA 1
ATOM 987 C C . LEU A 1 128 ? 6.389 15.506 13.842 1.00 86.81 128 LEU A C 1
ATOM 989 O O . LEU A 1 128 ? 5.721 15.564 14.864 1.00 86.81 128 LEU A O 1
ATOM 993 N N . GLU A 1 129 ? 7.570 16.114 13.749 1.00 89.44 129 GLU A N 1
ATOM 994 C CA . GLU A 1 129 ? 8.165 16.909 14.829 1.00 89.44 129 GLU A CA 1
ATOM 995 C C . GLU A 1 129 ? 7.393 18.204 15.097 1.00 89.44 129 GLU A C 1
ATOM 997 O O . GLU A 1 129 ? 7.124 18.531 16.252 1.00 89.44 129 GLU A O 1
ATOM 1002 N N . ARG A 1 130 ? 6.949 18.907 14.048 1.00 84.81 130 ARG A N 1
ATOM 1003 C CA . ARG A 1 130 ? 6.079 20.087 14.189 1.00 84.81 130 ARG A CA 1
ATOM 1004 C C . ARG A 1 130 ? 4.704 19.750 14.751 1.00 84.81 130 ARG A C 1
ATOM 1006 O O . ARG A 1 130 ? 4.040 20.634 15.280 1.00 84.81 130 ARG A O 1
ATOM 1013 N N . HIS A 1 131 ? 4.246 18.513 14.599 1.00 75.19 131 HIS A N 1
ATOM 1014 C CA . HIS A 1 131 ? 2.952 18.068 15.117 1.00 75.19 131 HIS A CA 1
ATOM 1015 C C . HIS A 1 131 ? 3.066 17.275 16.424 1.00 75.19 131 HIS A C 1
ATOM 1017 O O . HIS A 1 131 ? 2.069 17.132 17.123 1.00 75.19 131 HIS A O 1
ATOM 1023 N N . LYS A 1 132 ? 4.283 16.908 16.851 1.00 63.00 132 LYS A N 1
ATOM 1024 C CA . LYS A 1 132 ? 4.582 16.421 18.209 1.00 63.00 132 LYS A CA 1
ATOM 1025 C C . LYS A 1 132 ? 4.324 17.464 19.299 1.00 63.00 132 LYS A C 1
ATOM 1027 O O . LYS A 1 132 ? 4.209 17.091 20.456 1.00 63.00 132 LYS A O 1
ATOM 1032 N N . THR A 1 133 ? 4.221 18.751 18.966 1.00 47.91 133 THR A N 1
ATOM 1033 C CA . THR A 1 133 ? 3.820 19.807 19.918 1.00 47.91 133 THR A CA 1
ATOM 1034 C C . THR A 1 133 ? 2.328 20.139 19.860 1.00 47.91 133 THR A C 1
ATOM 1036 O O . THR A 1 133 ? 1.848 20.916 20.680 1.00 47.91 133 THR A O 1
ATOM 1039 N N . THR A 1 134 ? 1.575 19.538 18.930 1.00 47.69 134 THR A N 1
ATOM 1040 C CA . THR A 1 134 ? 0.103 19.631 18.856 1.00 47.69 134 THR A CA 1
ATOM 1041 C C . THR A 1 134 ? -0.601 18.342 19.291 1.00 47.69 134 THR A C 1
ATOM 1043 O O . THR A 1 134 ? -1.808 18.354 19.514 1.00 47.69 134 THR A O 1
ATOM 1046 N N . THR A 1 135 ? 0.146 17.255 19.495 1.00 45.41 135 THR A N 1
ATOM 1047 C CA . THR A 1 135 ? -0.268 16.087 20.280 1.00 45.41 135 THR A CA 1
ATOM 1048 C C . THR A 1 135 ? 0.539 16.040 21.569 1.00 45.41 135 THR A C 1
ATOM 1050 O O . THR A 1 135 ? 1.761 15.944 21.547 1.00 45.41 135 THR A O 1
ATOM 1053 N N . THR A 1 136 ? -0.171 16.137 22.683 1.00 39.19 136 THR A N 1
ATOM 1054 C CA . THR A 1 136 ? 0.287 15.959 24.061 1.00 39.19 136 THR A CA 1
ATOM 1055 C C . THR A 1 136 ? 1.211 14.742 24.266 1.00 39.19 136 THR A C 1
ATOM 1057 O O . THR A 1 136 ? 1.194 13.796 23.478 1.00 39.19 136 THR A O 1
ATOM 1060 N N . PRO A 1 137 ? 2.038 14.751 25.330 1.00 38.97 137 PRO A N 1
ATOM 1061 C CA . PRO A 1 137 ? 3.049 13.730 25.602 1.00 38.97 137 PRO A CA 1
ATOM 1062 C C . PRO A 1 137 ? 2.400 12.393 25.997 1.00 38.97 137 PRO A C 1
ATOM 1064 O O . PRO A 1 137 ? 2.197 12.137 27.178 1.00 38.97 137 PRO A O 1
ATOM 1067 N N . GLU A 1 138 ? 2.059 11.537 25.030 1.00 48.78 138 GLU A N 1
ATOM 1068 C CA . GLU A 1 138 ? 1.371 10.263 25.322 1.00 48.78 138 GLU A CA 1
ATOM 1069 C C . GLU A 1 138 ? 2.023 8.996 24.748 1.00 48.78 138 GLU A C 1
ATOM 1071 O O . GLU A 1 138 ? 1.632 7.898 25.132 1.00 48.78 138 GLU A O 1
ATOM 1076 N N . GLU A 1 139 ? 3.057 9.063 23.901 1.00 44.66 139 GLU A N 1
ATOM 1077 C CA . GLU A 1 139 ? 3.601 7.827 23.298 1.00 44.66 139 GLU A CA 1
ATOM 1078 C C . GLU A 1 139 ? 4.476 6.980 24.243 1.00 44.66 139 GLU A C 1
ATOM 1080 O O . GLU A 1 139 ? 4.562 5.767 24.057 1.00 44.66 139 GLU A O 1
ATOM 1085 N N . HIS A 1 140 ? 5.054 7.553 25.306 1.00 42.12 140 HIS A N 1
ATOM 1086 C CA . HIS A 1 140 ? 5.780 6.769 26.323 1.00 42.12 140 HIS A CA 1
ATOM 1087 C C . HIS A 1 140 ? 4.890 6.263 27.471 1.00 42.12 140 HIS A C 1
ATOM 1089 O O . HIS A 1 140 ? 5.250 5.295 28.137 1.00 42.12 140 HIS A O 1
ATOM 1095 N N . THR A 1 141 ? 3.705 6.843 27.666 1.00 42.28 141 THR A N 1
ATOM 1096 C CA . THR A 1 141 ? 2.684 6.374 28.618 1.00 42.28 141 THR A CA 1
ATOM 1097 C C . THR A 1 141 ? 1.748 5.327 28.003 1.00 42.28 141 THR A C 1
ATOM 1099 O O . THR A 1 141 ? 1.186 4.520 28.737 1.00 42.28 141 THR A O 1
ATOM 1102 N N . HIS A 1 142 ? 1.619 5.264 26.672 1.00 46.94 142 HIS A N 1
ATOM 1103 C CA . HIS A 1 142 ? 0.638 4.416 25.979 1.00 46.94 142 HIS A CA 1
ATOM 1104 C C . HIS A 1 142 ? 0.838 2.902 26.167 1.00 46.94 142 HIS A C 1
ATOM 1106 O O . HIS A 1 142 ? -0.133 2.156 26.313 1.00 46.94 142 HIS A O 1
ATOM 1112 N N . GLN A 1 143 ? 2.088 2.425 26.193 1.00 45.22 143 GLN A N 1
ATOM 1113 C CA . GLN A 1 143 ? 2.352 1.012 26.486 1.00 45.22 143 GLN A CA 1
ATOM 1114 C C . GLN A 1 143 ? 2.094 0.703 27.967 1.00 45.22 143 GLN A C 1
ATOM 1116 O O . GLN A 1 143 ? 1.485 -0.314 28.271 1.00 45.22 143 GLN A O 1
ATOM 1121 N N . GLN A 1 144 ? 2.458 1.594 28.895 1.00 47.66 144 GLN A N 1
ATOM 1122 C CA . GLN A 1 144 ? 2.215 1.379 30.327 1.00 47.66 144 GLN A CA 1
ATOM 1123 C C . GLN A 1 144 ? 0.722 1.397 30.698 1.00 47.66 144 GLN A C 1
ATOM 1125 O O . GLN A 1 144 ? 0.300 0.586 31.520 1.00 47.66 144 GLN A O 1
ATOM 1130 N N . THR A 1 145 ? -0.097 2.250 30.074 1.00 52.72 145 THR A N 1
ATOM 1131 C CA . THR A 1 145 ? -1.539 2.331 30.372 1.00 52.72 145 THR A CA 1
ATOM 1132 C C . THR A 1 145 ? -2.337 1.158 29.804 1.00 52.72 145 THR A C 1
ATOM 1134 O O . THR A 1 145 ? -3.286 0.707 30.441 1.00 52.72 145 THR A O 1
ATOM 1137 N N . THR A 1 146 ? -1.950 0.603 28.650 1.00 53.31 146 THR A N 1
ATOM 1138 C CA . THR A 1 146 ? -2.635 -0.568 28.070 1.00 53.31 146 THR A CA 1
ATOM 1139 C C . THR A 1 146 ? -2.361 -1.860 28.840 1.00 53.31 146 THR A C 1
ATOM 1141 O O . THR A 1 146 ? -3.292 -2.647 29.028 1.00 53.31 146 THR A O 1
ATOM 1144 N N . TYR A 1 147 ? -1.137 -2.068 29.344 1.00 55.34 147 TYR A N 1
ATOM 1145 C CA . TYR A 1 147 ? -0.851 -3.189 30.252 1.00 55.34 147 TYR A CA 1
ATOM 1146 C C . TYR A 1 147 ? -1.611 -3.042 31.576 1.00 55.34 147 TYR A C 1
ATOM 1148 O O . TYR A 1 147 ? -2.308 -3.979 31.968 1.00 55.34 147 TYR A O 1
ATOM 1156 N N . ALA A 1 148 ? -1.594 -1.846 32.183 1.00 58.81 148 ALA A N 1
ATOM 1157 C CA . ALA A 1 148 ? -2.338 -1.557 33.412 1.00 58.81 148 ALA A CA 1
ATOM 1158 C C . ALA A 1 148 ? -3.853 -1.795 33.264 1.00 58.81 148 ALA A C 1
ATOM 1160 O O . ALA A 1 148 ? -4.476 -2.365 34.155 1.00 58.81 148 ALA A O 1
ATOM 1161 N N . TYR A 1 149 ? -4.444 -1.441 32.117 1.00 62.84 149 TYR A N 1
ATOM 1162 C CA . TYR A 1 149 ? -5.859 -1.700 31.833 1.00 62.84 149 TYR A CA 1
ATOM 1163 C C . TYR A 1 149 ? -6.161 -3.199 31.732 1.00 62.84 149 TYR A C 1
ATOM 1165 O O . TYR A 1 149 ? -7.168 -3.675 32.254 1.00 62.84 149 TYR A O 1
ATOM 1173 N N . SER A 1 150 ? -5.294 -3.955 31.048 1.00 62.81 150 SER A N 1
ATOM 1174 C CA . SER A 1 150 ? -5.477 -5.398 30.885 1.00 62.81 150 SER A CA 1
ATOM 1175 C C . SER A 1 150 ? -5.375 -6.146 32.213 1.00 62.81 150 SER A C 1
ATOM 1177 O O . SER A 1 150 ? -6.098 -7.120 32.412 1.00 62.81 150 SER A O 1
ATOM 1179 N N . ASP A 1 151 ? -4.524 -5.676 33.124 1.00 67.69 151 ASP A N 1
ATOM 1180 C CA . ASP A 1 151 ? -4.331 -6.299 34.429 1.00 67.69 151 ASP A CA 1
ATOM 1181 C C . ASP A 1 151 ? -5.445 -5.900 35.408 1.00 67.69 151 ASP A C 1
ATOM 1183 O O . ASP A 1 151 ? -6.037 -6.786 36.021 1.00 67.69 151 ASP A O 1
ATOM 1187 N N . ALA A 1 152 ? -5.861 -4.627 35.436 1.00 66.50 152 ALA A N 1
ATOM 1188 C CA . ALA A 1 152 ? -7.019 -4.178 36.219 1.00 66.50 152 ALA A CA 1
ATOM 1189 C C . ALA A 1 152 ? -8.331 -4.851 35.771 1.00 66.50 152 ALA A C 1
ATOM 1191 O O . ALA A 1 152 ? -9.151 -5.256 36.598 1.00 66.50 152 ALA A O 1
ATOM 1192 N N . MET A 1 153 ? -8.529 -5.039 34.457 1.00 67.06 153 MET A N 1
ATOM 1193 C CA . MET A 1 153 ? -9.676 -5.800 33.955 1.00 67.06 153 MET A CA 1
ATOM 1194 C C . MET A 1 153 ? -9.632 -7.261 34.398 1.00 67.06 153 MET A C 1
ATOM 1196 O O . MET A 1 153 ? -10.668 -7.768 34.807 1.00 67.06 153 MET A O 1
ATOM 1200 N N . LYS A 1 154 ? -8.481 -7.943 34.329 1.00 70.44 154 LYS A N 1
ATOM 1201 C CA . LYS A 1 154 ? -8.371 -9.346 34.774 1.00 70.44 154 LYS A CA 1
ATOM 1202 C C . LYS A 1 154 ? -8.610 -9.496 36.275 1.00 70.44 154 LYS A C 1
ATOM 1204 O O . LYS A 1 154 ? -9.150 -10.513 36.694 1.00 70.44 154 LYS A O 1
ATOM 1209 N N . GLU A 1 155 ? -8.198 -8.511 37.069 1.00 74.00 155 GLU A N 1
ATOM 1210 C CA . GLU A 1 155 ? -8.349 -8.540 38.524 1.00 74.00 155 GLU A CA 1
ATOM 1211 C C . GLU A 1 155 ? -9.811 -8.360 38.956 1.00 74.00 155 GLU A C 1
ATOM 1213 O O . GLU A 1 155 ? -10.297 -9.065 39.842 1.00 74.00 155 GLU A O 1
ATOM 1218 N N . HIS A 1 156 ? -10.549 -7.456 38.307 1.00 73.06 156 HIS A N 1
ATOM 1219 C CA . HIS A 1 156 ? -11.913 -7.122 38.724 1.00 73.06 156 HIS A CA 1
ATOM 1220 C C . HIS A 1 156 ? -13.009 -7.819 37.911 1.00 73.06 156 HIS A C 1
ATOM 1222 O O . HIS A 1 156 ? -14.119 -8.040 38.415 1.00 73.06 156 HIS A O 1
ATOM 1228 N N . ILE A 1 157 ? -12.729 -8.190 36.663 1.00 75.50 157 ILE A N 1
ATOM 1229 C CA . ILE A 1 157 ? -13.697 -8.767 35.732 1.00 75.50 157 ILE A CA 1
ATOM 1230 C C . ILE A 1 157 ? -13.184 -10.121 35.273 1.00 75.50 157 ILE A C 1
ATOM 1232 O O . ILE A 1 157 ? -12.271 -10.222 34.462 1.00 75.50 157 ILE A O 1
ATOM 1236 N N . ASP A 1 158 ? -13.853 -11.167 35.743 1.00 75.25 158 ASP A N 1
ATOM 1237 C CA . ASP A 1 158 ? -13.652 -12.521 35.255 1.00 75.25 158 ASP A CA 1
ATOM 1238 C C . ASP A 1 158 ? -14.787 -12.888 34.282 1.00 75.25 158 ASP A C 1
ATOM 1240 O O . ASP A 1 158 ? -15.915 -13.161 34.716 1.00 75.25 158 ASP A O 1
ATOM 1244 N N . PRO A 1 159 ? -14.527 -12.894 32.961 1.00 71.38 159 PRO A N 1
ATOM 1245 C CA . PRO A 1 159 ? -15.538 -13.215 31.960 1.00 71.38 159 PRO A CA 1
ATOM 1246 C C . PRO A 1 159 ? -16.064 -14.648 32.087 1.00 71.38 159 PRO A C 1
ATOM 1248 O O . PRO A 1 159 ? -17.214 -14.900 31.728 1.00 71.38 159 PRO A O 1
ATOM 1251 N N . VAL A 1 160 ? -15.251 -15.576 32.608 1.00 73.19 160 VAL A N 1
ATOM 1252 C CA . VAL A 1 160 ? -15.613 -16.992 32.760 1.00 73.19 160 VAL A CA 1
ATOM 1253 C C . VAL A 1 160 ? -16.647 -17.136 33.869 1.00 73.19 160 VAL A C 1
ATOM 1255 O O . VAL A 1 160 ? -17.716 -17.702 33.646 1.00 73.19 160 VAL A O 1
ATOM 1258 N N . ASN A 1 161 ? -16.386 -16.529 35.028 1.00 75.75 161 ASN A N 1
ATOM 1259 C CA . ASN A 1 161 ? -17.335 -16.510 36.143 1.00 75.75 161 ASN A CA 1
ATOM 1260 C C . ASN A 1 161 ? -18.629 -15.753 35.806 1.00 75.75 161 ASN A C 1
ATOM 1262 O O . ASN A 1 161 ? -19.705 -16.114 36.279 1.00 75.75 161 ASN A O 1
ATOM 1266 N N . LEU A 1 162 ? -18.555 -14.735 34.946 1.00 73.38 162 LEU A N 1
ATOM 1267 C CA . LEU A 1 162 ? -19.731 -13.999 34.470 1.00 73.38 162 LEU A CA 1
ATOM 1268 C C . LEU A 1 162 ? -20.483 -14.713 33.329 1.00 73.38 162 LEU A C 1
ATOM 1270 O O . LEU A 1 162 ? -21.541 -14.236 32.908 1.00 73.38 162 LEU A O 1
ATOM 1274 N N . SER A 1 163 ? -19.969 -15.850 32.839 1.00 79.38 163 SER A N 1
ATOM 1275 C CA . SER A 1 163 ? -20.498 -16.576 31.674 1.00 79.38 163 SER A CA 1
ATOM 1276 C C . SER A 1 163 ? -20.657 -15.675 30.438 1.00 79.38 163 SER A C 1
ATOM 1278 O O . SER A 1 163 ? -21.665 -15.736 29.733 1.00 79.38 163 SER A O 1
ATOM 1280 N N . ILE A 1 164 ? -19.676 -14.799 30.201 1.00 81.25 164 ILE A N 1
ATOM 1281 C CA . ILE A 1 164 ? -19.637 -13.842 29.089 1.00 81.25 164 ILE A CA 1
ATOM 1282 C C . ILE A 1 164 ? -18.722 -14.410 28.004 1.00 81.25 164 ILE A C 1
ATOM 1284 O O . ILE A 1 164 ? -17.513 -14.530 28.196 1.00 81.25 164 ILE A O 1
ATOM 1288 N N . ALA A 1 165 ? -19.287 -14.710 26.835 1.00 81.50 165 ALA A N 1
ATOM 1289 C CA . ALA A 1 165 ? -18.505 -15.117 25.674 1.00 81.50 165 ALA A CA 1
ATOM 1290 C C . ALA A 1 165 ? -17.920 -13.882 24.966 1.00 81.50 165 ALA A C 1
ATOM 1292 O O . ALA A 1 165 ? -18.649 -13.122 24.321 1.00 81.50 165 ALA A O 1
ATOM 1293 N N . ILE A 1 166 ? -16.607 -13.684 25.105 1.00 82.50 166 ILE A N 1
ATOM 1294 C CA . ILE A 1 166 ? -15.850 -12.629 24.421 1.00 82.50 166 ILE A CA 1
ATOM 1295 C C . ILE A 1 166 ? -15.198 -13.217 23.168 1.00 82.50 166 ILE A C 1
ATOM 1297 O O . ILE A 1 166 ? -14.402 -14.146 23.261 1.00 82.50 166 ILE A O 1
ATOM 1301 N N . ASP A 1 167 ? -15.480 -12.630 22.008 1.00 83.12 167 ASP A N 1
ATOM 1302 C CA . ASP A 1 167 ? -14.913 -13.074 20.726 1.00 83.12 167 ASP A CA 1
ATOM 1303 C C . ASP A 1 167 ? -13.576 -12.424 20.433 1.00 83.12 167 ASP A C 1
ATOM 1305 O O . ASP A 1 167 ? -12.674 -13.021 19.845 1.00 83.12 167 ASP A O 1
ATOM 1309 N N . LYS A 1 168 ? -13.480 -11.132 20.754 1.00 82.06 168 LYS A N 1
ATOM 1310 C CA . LYS A 1 168 ? -12.316 -10.333 20.401 1.00 82.06 168 LYS A CA 1
ATOM 1311 C C . LYS A 1 168 ? -12.167 -9.143 21.325 1.00 82.06 168 LYS A C 1
ATOM 1313 O O . LYS A 1 168 ? -13.127 -8.421 21.579 1.00 82.06 168 LYS A O 1
ATOM 1318 N N . VAL A 1 169 ? -10.931 -8.886 21.724 1.00 84.00 169 VAL A N 1
ATOM 1319 C CA . VAL A 1 169 ? -10.526 -7.673 22.431 1.00 84.00 169 VAL A CA 1
ATOM 1320 C C . VAL A 1 169 ? -9.507 -6.944 21.561 1.00 84.00 169 VAL A C 1
ATOM 1322 O O . VAL A 1 169 ? -8.587 -7.566 21.030 1.00 84.00 169 VAL A O 1
ATOM 1325 N N . VAL A 1 170 ? -9.701 -5.643 21.348 1.00 83.50 170 VAL A N 1
ATOM 1326 C CA . VAL A 1 170 ? -8.816 -4.806 20.526 1.00 83.50 170 VAL A CA 1
ATOM 1327 C C . VAL A 1 170 ? -8.552 -3.488 21.239 1.00 83.50 170 VAL A C 1
ATOM 1329 O O . VAL A 1 170 ? -9.481 -2.714 21.461 1.00 83.50 170 VAL A O 1
ATOM 1332 N N . SER A 1 171 ? -7.289 -3.202 21.533 1.00 81.44 171 SER A N 1
ATOM 1333 C CA . SER A 1 171 ? -6.864 -1.894 22.038 1.00 81.44 171 SER A CA 1
ATOM 1334 C C . SER A 1 171 ? -6.803 -0.870 20.902 1.00 81.44 171 SER A C 1
ATOM 1336 O O . SER A 1 171 ? -6.379 -1.187 19.786 1.00 81.44 171 SER A O 1
ATOM 1338 N N . ARG A 1 172 ? -7.240 0.360 21.169 1.00 79.25 172 ARG A N 1
ATOM 1339 C CA . ARG A 1 172 ? -7.249 1.472 20.212 1.00 79.25 172 ARG A CA 1
ATOM 1340 C C . ARG A 1 172 ? -6.208 2.529 20.581 1.00 79.25 172 ARG A C 1
ATOM 1342 O O . ARG A 1 172 ? -5.772 2.628 21.722 1.00 79.25 172 ARG A O 1
ATOM 1349 N N . LYS A 1 173 ? -5.826 3.338 19.586 1.00 74.00 173 LYS A N 1
ATOM 1350 C CA . LYS A 1 173 ? -4.813 4.402 19.725 1.00 74.00 173 LYS A CA 1
ATOM 1351 C C . LYS A 1 173 ? -5.220 5.511 20.702 1.00 74.00 173 LYS A C 1
ATOM 1353 O O . LYS A 1 173 ? -4.355 6.190 21.226 1.00 74.00 173 LYS A O 1
ATOM 1358 N N . ASP A 1 174 ? -6.517 5.672 20.947 1.00 76.25 174 ASP A N 1
ATOM 1359 C CA . ASP A 1 174 ? -7.087 6.606 21.926 1.00 76.25 174 ASP A CA 1
ATOM 1360 C C . ASP A 1 174 ? -7.075 6.051 23.366 1.00 76.25 174 ASP A C 1
ATOM 1362 O O . ASP A 1 174 ? -7.689 6.628 24.256 1.00 76.25 174 ASP A O 1
ATOM 1366 N N . GLY A 1 175 ? -6.421 4.904 23.596 1.00 70.50 175 GLY A N 1
ATOM 1367 C CA . GLY A 1 175 ? -6.352 4.248 24.903 1.00 70.50 175 GLY A CA 1
ATOM 1368 C C . GLY A 1 175 ? -7.615 3.470 25.283 1.00 70.50 175 GLY A C 1
ATOM 1369 O O . GLY A 1 175 ? -7.641 2.833 26.333 1.00 70.50 175 GLY A O 1
ATOM 1370 N N . SER A 1 176 ? -8.654 3.469 24.440 1.00 80.94 176 SER A N 1
ATOM 1371 C CA . SER A 1 176 ? -9.867 2.689 24.688 1.00 80.94 176 SER A CA 1
ATOM 1372 C C . SER A 1 176 ? -9.696 1.216 24.299 1.00 80.94 176 SER A C 1
ATOM 1374 O O . SER A 1 176 ? -8.922 0.863 23.402 1.00 80.94 176 SER A O 1
ATOM 1376 N N . ILE A 1 177 ? -10.454 0.331 24.953 1.00 82.88 177 ILE A N 1
ATOM 1377 C CA . ILE A 1 177 ? -10.522 -1.090 24.600 1.00 82.88 177 ILE A CA 1
ATOM 1378 C C . ILE A 1 177 ? -11.880 -1.397 23.976 1.00 82.88 177 ILE A C 1
ATOM 1380 O O . ILE A 1 177 ? -12.933 -1.173 24.568 1.00 82.88 177 ILE A O 1
ATOM 1384 N N . ALA A 1 178 ? -11.853 -1.946 22.765 1.00 86.56 178 ALA A N 1
ATOM 1385 C CA . ALA A 1 178 ? -13.030 -2.459 22.089 1.00 86.56 178 ALA A CA 1
ATOM 1386 C C . ALA A 1 178 ? -13.174 -3.958 22.364 1.00 86.56 178 ALA A C 1
ATOM 1388 O O . ALA A 1 178 ? -12.349 -4.761 21.925 1.00 86.56 178 ALA A O 1
ATOM 1389 N N . ILE A 1 179 ? -14.252 -4.329 23.051 1.00 86.00 179 ILE A N 1
ATOM 1390 C CA . ILE A 1 179 ? -14.597 -5.720 23.348 1.00 86.00 179 ILE A CA 1
ATOM 1391 C C . ILE A 1 179 ? -15.786 -6.124 22.477 1.00 86.00 179 ILE A C 1
ATOM 1393 O O . ILE A 1 179 ? -16.813 -5.447 22.447 1.00 86.00 179 ILE A O 1
ATOM 1397 N N . ARG A 1 180 ? -15.631 -7.222 21.740 1.00 85.06 180 ARG A N 1
ATOM 1398 C CA . ARG A 1 180 ? -16.681 -7.852 20.941 1.00 85.06 180 ARG A CA 1
ATOM 1399 C C . ARG A 1 180 ? -17.207 -9.068 21.692 1.00 85.06 180 ARG A C 1
ATOM 1401 O O . ARG A 1 180 ? -16.419 -9.945 22.040 1.00 85.06 180 ARG A O 1
ATOM 1408 N N . CYS A 1 181 ? -18.521 -9.123 21.868 1.00 84.56 181 CYS A N 1
ATOM 1409 C CA . CYS A 1 181 ? -19.232 -10.300 22.357 1.00 84.56 181 CYS A CA 1
ATOM 1410 C C . CYS A 1 181 ? -20.256 -10.752 21.308 1.00 84.56 181 CYS A C 1
ATOM 1412 O O . CYS A 1 181 ? -20.766 -9.919 20.549 1.00 84.56 181 CYS A O 1
ATOM 1414 N N . ASN A 1 182 ? -20.588 -12.043 21.318 1.00 80.88 182 ASN A N 1
ATOM 1415 C CA . ASN A 1 182 ? -21.470 -12.655 20.320 1.00 80.88 182 ASN A CA 1
ATOM 1416 C C . ASN A 1 182 ? -22.923 -12.174 20.404 1.00 80.88 182 ASN A C 1
ATOM 1418 O O . ASN A 1 182 ? -23.631 -12.144 19.400 1.00 80.88 182 ASN A O 1
ATOM 1422 N N . ASP A 1 183 ? -23.389 -11.804 21.594 1.00 84.38 183 ASP A N 1
ATOM 1423 C CA . ASP A 1 183 ? -24.783 -11.462 21.850 1.00 84.38 183 ASP A CA 1
ATOM 1424 C C . ASP A 1 183 ? -24.931 -10.137 22.616 1.00 84.38 183 ASP A C 1
ATOM 1426 O O . ASP A 1 183 ? -24.043 -9.636 23.314 1.00 84.38 183 ASP A O 1
ATOM 1430 N N . SER A 1 184 ? -26.112 -9.531 22.484 1.00 82.94 184 SER A N 1
ATOM 1431 C CA . SER A 1 184 ? -26.456 -8.310 23.217 1.00 82.94 184 SER A CA 1
ATOM 1432 C C . SER A 1 184 ? -26.590 -8.549 24.722 1.00 82.94 184 SER A C 1
ATOM 1434 O O . SER A 1 184 ? -26.398 -7.620 25.503 1.00 82.94 184 SER A O 1
ATOM 1436 N N . SER A 1 185 ? -26.905 -9.781 25.133 1.00 84.75 185 SER A N 1
ATOM 1437 C CA . SER A 1 185 ? -27.006 -10.164 26.543 1.00 84.75 185 SER A CA 1
ATOM 1438 C C . SER A 1 185 ? -25.647 -10.076 27.241 1.00 84.75 185 SER A C 1
ATOM 1440 O O . SER A 1 185 ? -25.531 -9.378 28.251 1.00 84.75 185 SER A O 1
ATOM 1442 N N . ASN A 1 186 ? -24.591 -10.674 26.672 1.00 84.81 186 ASN A N 1
ATOM 1443 C CA . ASN A 1 186 ? -23.256 -10.620 27.268 1.00 84.81 186 ASN A CA 1
ATOM 1444 C C . ASN A 1 186 ? -22.656 -9.214 27.217 1.00 84.81 186 ASN A C 1
ATOM 1446 O O . ASN A 1 186 ? -21.981 -8.827 28.167 1.00 84.81 186 ASN A O 1
ATOM 1450 N N . LEU A 1 187 ? -22.945 -8.414 26.181 1.00 86.62 187 LEU A N 1
ATOM 1451 C CA . LEU A 1 187 ? -22.548 -6.997 26.150 1.00 86.62 187 LEU A CA 1
ATOM 1452 C C . LEU A 1 187 ? -23.138 -6.206 27.322 1.00 86.62 187 LEU A C 1
ATOM 1454 O O . LEU A 1 187 ? -22.424 -5.443 27.970 1.00 86.62 187 LEU A O 1
ATOM 1458 N N . ASN A 1 188 ? -24.428 -6.393 27.611 1.00 86.62 188 ASN A N 1
ATOM 1459 C CA . ASN A 1 188 ? -25.083 -5.699 28.718 1.00 86.62 188 ASN A CA 1
ATOM 1460 C C . ASN A 1 188 ? -24.552 -6.171 30.076 1.00 86.62 188 ASN A C 1
ATOM 1462 O O . ASN A 1 188 ? -24.237 -5.332 30.914 1.00 86.62 188 ASN A O 1
ATOM 1466 N N . LYS A 1 189 ? -24.374 -7.485 30.273 1.00 87.50 189 LYS A N 1
ATOM 1467 C CA . LYS A 1 189 ? -23.763 -8.038 31.496 1.00 87.50 189 LYS A CA 1
ATOM 1468 C C . LYS A 1 189 ? -22.352 -7.501 31.722 1.00 87.50 189 LYS A C 1
ATOM 1470 O O . LYS A 1 189 ? -22.016 -7.112 32.837 1.00 87.50 189 LYS A O 1
ATOM 1475 N N . LEU A 1 190 ? -21.546 -7.447 30.661 1.00 86.81 190 LEU A N 1
ATOM 1476 C CA . LEU A 1 190 ? -20.188 -6.919 30.719 1.00 86.81 190 LEU A CA 1
ATOM 1477 C C . LEU A 1 190 ? -20.193 -5.432 31.077 1.00 86.81 190 LEU A C 1
ATOM 1479 O O . LEU A 1 190 ? -19.454 -5.017 31.965 1.00 86.81 190 LEU A O 1
ATOM 1483 N N . LYS A 1 191 ? -21.061 -4.642 30.433 1.00 88.19 191 LYS A N 1
ATOM 1484 C CA . LYS A 1 191 ? -21.217 -3.216 30.733 1.00 88.19 191 LYS A CA 1
ATOM 1485 C C . LYS A 1 191 ? -21.599 -3.000 32.195 1.00 88.19 191 LYS A C 1
ATOM 1487 O O . LYS A 1 191 ? -20.932 -2.217 32.859 1.00 88.19 191 LYS A O 1
ATOM 1492 N N . SER A 1 192 ? -22.619 -3.703 32.690 1.00 87.06 192 SER A N 1
ATOM 1493 C CA . SER A 1 192 ? -23.034 -3.623 34.093 1.00 87.06 192 SER A CA 1
ATOM 1494 C C . SER A 1 192 ? -21.888 -3.993 35.027 1.00 87.06 192 SER A C 1
ATOM 1496 O O . SER A 1 192 ? -21.548 -3.201 35.890 1.00 87.06 192 SER A O 1
ATOM 1498 N N . SER A 1 193 ? -21.190 -5.110 34.788 1.00 86.12 193 SER A N 1
ATOM 1499 C CA . SER A 1 193 ? -20.066 -5.508 35.642 1.00 86.12 193 SER A CA 1
ATOM 1500 C C . SER A 1 193 ? -18.909 -4.502 35.635 1.00 86.12 193 SER A C 1
ATOM 1502 O O . SER A 1 193 ? -18.263 -4.344 36.669 1.00 86.12 193 SER A O 1
ATOM 1504 N N . ILE A 1 194 ? -18.619 -3.847 34.504 1.00 86.00 194 ILE A N 1
ATOM 1505 C CA . ILE A 1 194 ? -17.606 -2.781 34.439 1.00 86.00 194 ILE A CA 1
ATOM 1506 C C . ILE A 1 194 ? -18.098 -1.555 35.210 1.00 86.00 194 ILE A C 1
ATOM 1508 O O . ILE A 1 194 ? -17.361 -0.998 36.010 1.00 86.00 194 ILE A O 1
ATOM 1512 N N . THR A 1 195 ? -19.340 -1.126 35.000 1.00 85.62 195 THR A N 1
ATOM 1513 C CA . THR A 1 195 ? -19.882 0.045 35.702 1.00 85.62 195 THR A CA 1
ATOM 1514 C C . THR A 1 195 ? -19.969 -0.186 37.213 1.00 85.62 195 THR A C 1
ATOM 1516 O O . THR A 1 195 ? -19.602 0.699 37.976 1.00 85.62 195 THR A O 1
ATOM 1519 N N . ASP A 1 196 ? -20.360 -1.380 37.654 1.00 85.38 196 ASP A N 1
ATOM 1520 C CA . ASP A 1 196 ? -20.546 -1.692 39.074 1.00 85.38 196 ASP A CA 1
ATOM 1521 C C . ASP A 1 196 ? -19.213 -1.810 39.825 1.00 85.38 196 ASP A C 1
ATOM 1523 O O . ASP A 1 196 ? -19.093 -1.343 40.956 1.00 85.38 196 ASP A O 1
ATOM 1527 N N . LYS A 1 197 ? -18.200 -2.434 39.209 1.00 84.19 197 LYS A N 1
ATOM 1528 C CA . LYS A 1 197 ? -16.905 -2.693 39.865 1.00 84.19 197 LYS A CA 1
ATOM 1529 C C . LYS A 1 197 ? -15.862 -1.610 39.618 1.00 84.19 197 LYS A C 1
ATOM 1531 O O . LYS A 1 197 ? -14.945 -1.454 40.411 1.00 84.19 197 LYS A O 1
ATOM 1536 N N . MET A 1 198 ? -15.983 -0.909 38.498 1.00 80.25 198 MET A N 1
ATOM 1537 C CA . MET A 1 198 ? -14.937 -0.059 37.931 1.00 80.25 198 MET A CA 1
ATOM 1538 C C . MET A 1 198 ? -15.477 1.298 37.447 1.00 80.25 198 MET A C 1
ATOM 1540 O O . MET A 1 198 ? -14.726 2.078 36.868 1.00 80.25 198 MET A O 1
ATOM 1544 N N . GLY A 1 199 ? -16.754 1.622 37.689 1.00 76.19 199 GLY A N 1
ATOM 1545 C CA . GLY A 1 199 ? -17.413 2.822 37.153 1.00 76.19 199 GLY A CA 1
ATOM 1546 C C . GLY A 1 199 ? -16.834 4.166 37.606 1.00 76.19 199 GLY A C 1
ATOM 1547 O O . GLY A 1 199 ? -17.103 5.180 36.967 1.00 76.19 199 GLY A O 1
ATOM 1548 N N . ASN A 1 200 ? -16.023 4.183 38.668 1.00 79.19 200 ASN A N 1
ATOM 1549 C CA . ASN A 1 200 ? -15.316 5.384 39.126 1.00 79.19 200 ASN A CA 1
ATOM 1550 C C . ASN A 1 200 ? -14.080 5.705 38.270 1.00 79.19 200 ASN A C 1
ATOM 1552 O O . ASN A 1 200 ? -13.679 6.862 38.180 1.00 79.19 200 ASN A O 1
ATOM 1556 N N . GLU A 1 201 ? -13.483 4.686 37.651 1.00 76.25 201 GLU A N 1
ATOM 1557 C CA . GLU A 1 201 ? -12.226 4.788 36.901 1.00 76.25 201 GLU A CA 1
ATOM 1558 C C . GLU A 1 201 ? -12.439 4.591 35.395 1.00 76.25 201 GLU A C 1
ATOM 1560 O O . GLU A 1 201 ? -11.677 5.104 34.577 1.00 76.25 201 GLU A O 1
ATOM 1565 N N . PHE A 1 202 ? -13.504 3.880 35.009 1.00 77.00 202 PHE A N 1
ATOM 1566 C CA . PHE A 1 202 ? -13.733 3.442 33.640 1.00 77.00 202 PHE A CA 1
ATOM 1567 C C . PHE A 1 202 ? -15.173 3.676 33.184 1.00 77.00 202 PHE A C 1
ATOM 1569 O O . PHE A 1 202 ? -16.139 3.430 33.904 1.00 77.00 202 PHE A O 1
ATOM 1576 N N . SER A 1 203 ? -15.321 4.086 31.922 1.00 80.81 203 SER A N 1
ATOM 1577 C CA . SER A 1 203 ? -16.618 4.238 31.261 1.00 80.81 203 SER A CA 1
ATOM 1578 C C . SER A 1 203 ? -16.806 3.159 30.199 1.00 80.81 203 SER A C 1
ATOM 1580 O O . SER A 1 203 ? -16.026 3.055 29.252 1.00 80.81 203 SER A O 1
ATOM 1582 N N . ALA A 1 204 ? -17.864 2.360 30.344 1.00 83.81 204 ALA A N 1
ATOM 1583 C CA . ALA A 1 204 ? -18.255 1.352 29.366 1.00 83.81 204 ALA A CA 1
ATOM 1584 C C . ALA A 1 204 ? -19.418 1.869 28.510 1.00 83.81 204 ALA A C 1
ATOM 1586 O O . ALA A 1 204 ? -20.520 2.125 29.003 1.00 83.81 204 ALA A O 1
ATOM 1587 N N . THR A 1 205 ? -19.198 1.985 27.200 1.00 85.44 205 THR A N 1
ATOM 1588 C CA . THR A 1 205 ? -20.228 2.411 26.245 1.00 85.44 205 THR A CA 1
ATOM 1589 C C . THR A 1 205 ? -20.497 1.314 25.221 1.00 85.44 205 THR A C 1
ATOM 1591 O O . THR A 1 205 ? -19.579 0.708 24.674 1.00 85.44 205 THR A O 1
ATOM 1594 N N . ILE A 1 206 ? -21.779 1.045 24.962 1.00 85.19 206 ILE A N 1
ATOM 1595 C CA . ILE A 1 206 ? -22.193 0.165 23.866 1.00 85.19 206 ILE A CA 1
ATOM 1596 C C . ILE A 1 206 ? -22.503 1.080 22.678 1.00 85.19 206 ILE A C 1
ATOM 1598 O O . ILE A 1 206 ? -23.429 1.892 22.781 1.00 85.19 206 ILE A O 1
ATOM 1602 N N . PRO A 1 207 ? -21.741 1.004 21.573 1.00 79.75 207 PRO A N 1
ATOM 1603 C CA . PRO A 1 207 ? -21.988 1.845 20.414 1.00 79.75 207 PRO A CA 1
ATOM 1604 C C . PRO A 1 207 ? -23.368 1.547 19.826 1.00 79.75 207 PRO A C 1
ATOM 1606 O O . PRO A 1 207 ? -23.801 0.395 19.734 1.00 79.75 207 PRO A O 1
ATOM 1609 N N . ARG A 1 208 ? -24.071 2.604 19.411 1.00 78.81 208 ARG A N 1
ATOM 1610 C CA . ARG A 1 208 ? -25.374 2.476 18.758 1.00 78.81 208 ARG A CA 1
ATOM 1611 C C . ARG A 1 208 ? -25.199 1.711 17.447 1.00 78.81 208 ARG A C 1
ATOM 1613 O O . ARG A 1 208 ? -24.358 2.077 16.628 1.00 78.81 208 ARG A O 1
ATOM 1620 N N . ARG A 1 209 ? -26.019 0.677 17.231 1.00 72.69 209 ARG A N 1
ATOM 1621 C CA . ARG A 1 209 ? -26.090 0.001 15.931 1.00 72.69 209 ARG A CA 1
ATOM 1622 C C . ARG A 1 209 ? -26.504 1.028 14.880 1.00 72.69 209 ARG A C 1
ATOM 1624 O O . ARG A 1 209 ? -27.551 1.664 15.008 1.00 72.69 209 ARG A O 1
ATOM 1631 N N . LEU A 1 210 ? -25.656 1.215 13.877 1.00 70.19 210 LEU A N 1
ATOM 1632 C CA . LEU A 1 210 ? -26.039 1.940 12.677 1.00 70.19 210 LEU A CA 1
ATOM 1633 C C . LEU A 1 210 ? -26.992 1.022 11.909 1.00 70.19 210 LEU A C 1
ATOM 1635 O O . LEU A 1 210 ? -26.666 -0.143 11.704 1.00 70.19 210 LEU A O 1
ATOM 1639 N N . ASN A 1 211 ? -28.157 1.533 11.516 1.00 66.00 211 ASN A N 1
ATOM 1640 C CA . ASN A 1 211 ? -28.983 0.897 10.493 1.00 66.00 211 ASN A CA 1
ATOM 1641 C C . ASN A 1 211 ? -28.532 1.490 9.155 1.00 66.00 211 ASN A C 1
ATOM 1643 O O . ASN A 1 211 ? -29.023 2.568 8.799 1.00 66.00 211 ASN A O 1
ATOM 1647 N N . PRO A 1 212 ? -27.549 0.884 8.456 1.00 65.19 212 PRO A N 1
ATOM 1648 C CA . PRO A 1 212 ? -27.152 1.379 7.151 1.00 65.19 212 PRO A CA 1
ATOM 1649 C C . PRO A 1 212 ? -28.370 1.317 6.230 1.00 65.19 212 PRO A C 1
ATOM 1651 O O . PRO A 1 212 ? -28.957 0.258 6.026 1.00 65.19 212 PRO A O 1
ATOM 1654 N N . LYS A 1 213 ? -28.775 2.471 5.698 1.00 73.94 213 LYS A N 1
ATOM 1655 C CA . LYS A 1 213 ? -29.758 2.518 4.620 1.00 73.94 213 LYS A CA 1
ATOM 1656 C C . LYS A 1 213 ? -29.023 2.160 3.337 1.00 73.94 213 LYS A C 1
ATOM 1658 O O . LYS A 1 213 ? -28.176 2.930 2.890 1.00 73.94 213 LYS A O 1
ATOM 1663 N N . ILE A 1 214 ? -29.313 0.990 2.786 1.00 71.31 214 ILE A N 1
ATOM 1664 C CA . ILE A 1 214 ? -28.819 0.601 1.468 1.00 71.31 214 ILE A CA 1
ATOM 1665 C C . ILE A 1 214 ? -29.769 1.224 0.447 1.00 71.31 214 ILE A C 1
ATOM 1667 O O . ILE A 1 214 ? -30.978 1.016 0.516 1.00 71.31 214 ILE A O 1
ATOM 1671 N N . VAL A 1 215 ? -29.223 2.029 -0.461 1.00 77.19 215 VAL A N 1
ATOM 1672 C CA . VAL A 1 215 ? -29.956 2.556 -1.615 1.00 77.19 215 VAL A CA 1
ATOM 1673 C C . VAL A 1 215 ? -29.507 1.748 -2.819 1.00 77.19 215 VAL A C 1
ATOM 1675 O O . VAL A 1 215 ? -28.312 1.697 -3.109 1.00 77.19 215 VAL A O 1
ATOM 1678 N N . ILE A 1 216 ? -30.455 1.098 -3.485 1.00 73.56 216 ILE A N 1
ATOM 1679 C CA . ILE A 1 216 ? -30.204 0.310 -4.688 1.00 73.56 216 ILE A CA 1
ATOM 1680 C C . ILE A 1 216 ? -30.741 1.121 -5.863 1.00 73.56 216 ILE A C 1
ATOM 1682 O O . ILE A 1 216 ? -31.905 1.522 -5.860 1.00 73.56 216 ILE A O 1
ATOM 1686 N N . TYR A 1 217 ? -29.866 1.409 -6.821 1.00 78.62 217 TYR A N 1
ATOM 1687 C CA . TYR A 1 217 ? -30.212 2.113 -8.053 1.00 78.62 217 TYR A CA 1
ATOM 1688 C C . TYR A 1 217 ? -30.555 1.104 -9.151 1.00 78.62 217 TYR A C 1
ATOM 1690 O O . TYR A 1 217 ? -30.172 -0.062 -9.058 1.00 78.62 217 TYR A O 1
ATOM 1698 N N . ASP A 1 218 ? -31.278 1.563 -10.172 1.00 76.75 218 ASP A N 1
ATOM 1699 C CA . ASP A 1 218 ? -31.623 0.782 -11.367 1.00 76.75 218 ASP A CA 1
ATOM 1700 C C . ASP A 1 218 ? -32.421 -0.501 -11.088 1.00 76.75 218 ASP A C 1
ATOM 1702 O O . ASP A 1 218 ? -32.290 -1.505 -11.788 1.00 76.75 218 ASP A O 1
ATOM 1706 N N . VAL A 1 219 ? -33.286 -0.471 -10.069 1.00 73.12 219 VAL A N 1
ATOM 1707 C CA . VAL A 1 219 ? -34.240 -1.559 -9.853 1.00 73.12 219 VAL A CA 1
ATOM 1708 C C . VAL A 1 219 ? -35.410 -1.390 -10.810 1.00 73.12 219 VAL A C 1
ATOM 1710 O O . VAL A 1 219 ? -36.075 -0.353 -10.813 1.00 73.12 219 VAL A O 1
ATOM 1713 N N . ASN A 1 220 ? -35.675 -2.423 -11.605 1.00 76.50 220 ASN A N 1
ATOM 1714 C CA . ASN A 1 220 ? -36.881 -2.484 -12.411 1.00 76.50 220 ASN A CA 1
ATOM 1715 C C . ASN A 1 220 ? -38.099 -2.580 -11.479 1.00 76.50 220 ASN A C 1
ATOM 1717 O O . ASN A 1 220 ? -38.287 -3.586 -10.795 1.00 76.50 220 ASN A O 1
ATOM 1721 N N . THR A 1 221 ? -38.906 -1.519 -11.423 1.00 72.00 221 THR A N 1
ATOM 1722 C CA . THR A 1 221 ? -40.061 -1.431 -10.517 1.00 72.00 221 THR A CA 1
ATOM 1723 C C . THR A 1 221 ? -41.119 -2.482 -10.816 1.00 72.00 221 THR A C 1
ATOM 1725 O O . THR A 1 221 ? -41.857 -2.867 -9.917 1.00 72.00 221 THR A O 1
ATOM 1728 N N . ASP A 1 222 ? -41.149 -2.984 -12.049 1.00 72.88 222 ASP A N 1
ATOM 1729 C CA . ASP A 1 222 ? -42.107 -3.997 -12.485 1.00 72.88 222 ASP A CA 1
ATOM 1730 C C . ASP A 1 222 ? -41.808 -5.380 -11.871 1.00 72.88 222 ASP A C 1
ATOM 1732 O O . ASP A 1 222 ? -42.705 -6.210 -11.738 1.00 72.88 222 ASP A O 1
ATOM 1736 N N . ASP A 1 223 ? -40.565 -5.611 -11.424 1.00 64.12 223 ASP A N 1
ATOM 1737 C CA . ASP A 1 223 ? -40.125 -6.857 -10.778 1.00 64.12 223 ASP A CA 1
ATOM 1738 C C . ASP A 1 223 ? -40.279 -6.835 -9.239 1.00 64.12 223 ASP A C 1
ATOM 1740 O O . ASP A 1 223 ? -40.007 -7.844 -8.563 1.00 64.12 223 ASP A O 1
ATOM 1744 N N . ILE A 1 224 ? -40.717 -5.696 -8.682 1.00 66.12 224 ILE A N 1
ATOM 1745 C CA . ILE A 1 224 ? -40.968 -5.473 -7.254 1.00 66.12 224 ILE A CA 1
ATOM 1746 C C . ILE A 1 224 ? -42.479 -5.444 -7.016 1.00 66.12 224 ILE A C 1
ATOM 1748 O O . ILE A 1 224 ? -43.118 -4.396 -7.060 1.00 66.12 224 ILE A O 1
ATOM 1752 N N . VAL A 1 225 ? -43.061 -6.608 -6.736 1.00 65.44 225 VAL A N 1
ATOM 1753 C CA . VAL A 1 225 ? -44.495 -6.702 -6.416 1.00 65.44 225 VAL A CA 1
ATOM 1754 C C . VAL A 1 225 ? -44.769 -6.170 -5.001 1.00 65.44 225 VAL A C 1
ATOM 1756 O O . VAL A 1 225 ? -45.741 -5.450 -4.793 1.00 65.44 225 VAL A O 1
ATOM 1759 N N . GLU A 1 226 ? -43.876 -6.449 -4.043 1.00 68.12 226 GLU A N 1
ATOM 1760 C CA . GLU A 1 226 ? -43.919 -5.947 -2.662 1.00 68.12 226 GLU A CA 1
ATOM 1761 C C . GLU A 1 226 ? -42.493 -5.748 -2.112 1.00 68.12 226 GLU A C 1
ATOM 1763 O O . GLU A 1 226 ? -41.584 -6.520 -2.430 1.00 68.12 226 GLU A O 1
ATOM 1768 N N . ASN A 1 227 ? -42.293 -4.732 -1.259 1.00 65.12 227 ASN A N 1
ATOM 1769 C CA . ASN A 1 227 ? -40.983 -4.409 -0.663 1.00 65.12 227 ASN A CA 1
ATOM 1770 C C . ASN A 1 227 ? -40.356 -5.591 0.097 1.00 65.12 227 ASN A C 1
ATOM 1772 O O . ASN A 1 227 ? -39.140 -5.782 0.045 1.00 65.12 227 ASN A O 1
ATOM 1776 N N . ASP A 1 228 ? -41.182 -6.390 0.774 1.00 65.12 228 ASP A N 1
ATOM 1777 C CA . ASP A 1 228 ? -40.714 -7.520 1.579 1.00 65.12 228 ASP A CA 1
ATOM 1778 C C . ASP A 1 228 ? -40.210 -8.671 0.688 1.00 65.12 228 ASP A C 1
ATOM 1780 O O . ASP A 1 228 ? -39.184 -9.277 0.986 1.00 65.12 228 ASP A O 1
ATOM 1784 N N . GLN A 1 229 ? -40.832 -8.890 -0.478 1.00 64.81 229 GLN A N 1
ATOM 1785 C CA . GLN A 1 229 ? -40.434 -9.932 -1.439 1.00 64.81 229 GLN A CA 1
ATOM 1786 C C . GLN A 1 229 ? -39.149 -9.586 -2.206 1.00 64.81 229 GLN A C 1
ATOM 1788 O O . GLN A 1 229 ? -38.440 -10.471 -2.687 1.00 64.81 229 GLN A O 1
ATOM 1793 N N . PHE A 1 230 ? -38.833 -8.295 -2.349 1.00 69.06 230 PHE A N 1
ATOM 1794 C CA . PHE A 1 230 ? -37.578 -7.857 -2.961 1.00 69.06 230 PHE A CA 1
ATOM 1795 C C . PHE A 1 230 ? -36.372 -8.164 -2.068 1.00 69.06 230 PHE A C 1
ATOM 1797 O O . PHE A 1 230 ? -35.314 -8.535 -2.573 1.00 69.06 230 PHE A O 1
ATOM 1804 N N . CYS A 1 231 ? -36.540 -8.073 -0.746 1.00 65.81 231 CYS A N 1
ATOM 1805 C CA . CYS A 1 231 ? -35.475 -8.384 0.204 1.00 65.81 231 CYS A CA 1
ATOM 1806 C C . CYS A 1 231 ? -35.042 -9.858 0.125 1.00 65.81 231 CYS A C 1
ATOM 1808 O O . CYS A 1 231 ? -33.844 -10.134 0.188 1.00 65.81 231 CYS A O 1
ATOM 1810 N N . ASP A 1 232 ? -35.976 -10.783 -0.118 1.00 67.56 232 ASP A N 1
ATOM 1811 C CA . ASP A 1 232 ? -35.675 -12.213 -0.297 1.00 67.56 232 ASP A CA 1
ATOM 1812 C C . ASP A 1 232 ? -34.816 -12.493 -1.544 1.00 67.56 232 ASP A C 1
ATOM 1814 O O . ASP A 1 232 ? -34.052 -13.457 -1.575 1.00 67.56 232 ASP A O 1
ATOM 1818 N N . LYS A 1 233 ? -34.882 -11.626 -2.565 1.00 66.50 233 LYS A N 1
ATOM 1819 C CA . LYS A 1 233 ? -34.065 -11.723 -3.788 1.00 66.50 233 LYS A CA 1
ATOM 1820 C C . LYS A 1 233 ? -32.654 -11.135 -3.633 1.00 66.50 233 LYS A C 1
ATOM 1822 O O . LYS A 1 233 ? -31.825 -11.336 -4.516 1.00 66.50 233 LYS A O 1
ATOM 1827 N N . LEU A 1 234 ? -32.375 -10.402 -2.549 1.00 66.75 234 LEU A N 1
ATOM 1828 C CA . LEU A 1 234 ? -31.072 -9.768 -2.285 1.00 66.75 234 LEU A CA 1
ATOM 1829 C C . LEU A 1 234 ? -30.101 -10.659 -1.494 1.00 66.75 234 LEU A C 1
ATOM 1831 O O . LEU A 1 234 ? -28.974 -10.238 -1.223 1.00 66.75 234 LEU A O 1
ATOM 1835 N N . VAL A 1 235 ? -30.518 -11.866 -1.104 1.00 53.44 235 VAL A N 1
ATOM 1836 C CA . VAL A 1 235 ? -29.660 -12.808 -0.378 1.00 53.44 235 VAL A CA 1
ATOM 1837 C C . VAL A 1 235 ? -28.642 -13.421 -1.348 1.00 53.44 235 VAL A C 1
ATOM 1839 O O . VAL A 1 235 ? -29.012 -14.167 -2.252 1.00 53.44 235 VAL A O 1
ATOM 1842 N N . VAL A 1 236 ? -27.364 -13.083 -1.148 1.00 44.97 236 VAL A N 1
ATOM 1843 C CA . VAL A 1 236 ? -26.188 -13.723 -1.769 1.00 44.97 236 VAL A CA 1
ATOM 1844 C C . VAL A 1 236 ? -25.660 -14.815 -0.851 1.00 44.97 236 VAL A C 1
ATOM 1846 O O . VAL A 1 236 ? -25.559 -14.540 0.368 1.00 44.97 236 VAL A O 1
#

Sequence (236 aa):
MADESGDSAGSAKDNKDKLCDFCEYILRKGQKCVQCGVNCIHAKCLDAAVKAGNVIDRKFWKCKACIATSSPLESSTEEATIVLDDMEDKCDVRRENVMLKTQIGLLNKLIIELENVNKLQREKIEYLERHKTTTTPEEHTHQQTTYAYSDAMKEHIDPVNLSIAIDKVVSRKDGSIAIRCNDSSNLNKLKSSITDKMGNEFSATIPRRLNPKIVIYDVNTDDIVENDQFCDKLVV

pLDDT: mean 73.61, std 17.45, range [33.41, 97.75]